Protein AF-A0A222F8J5-F1 (afdb_monomer)

Mean predicted aligned error: 14.03 Å

Secondary structure (DSSP, 8-state):
-PPPPP---------PPPPPSS-----PPPHHHHHHHHGGGGG-SEEEEE--SSHHHHHHHHHHHHHHHHTT--SEEEEEEEE--SSTTHHHHHHHHHHHHHHTT-EEEEEE--SPPPSSSHHHHHHHHHHHHHHHHHHHHT--EEEE-S-SSS----STTSS-TTS-S----------------

Nearest PDB structures (foldseek):
  2e89-assembly2_C  TM=7.885E-01  e=1.575E-06  Aquifex aeolicus
  6scy-assembly1_A  TM=8.113E-01  e=4.328E-06  Methanococcus maripaludis S2
  1ni5-assembly1_A-2  TM=7.277E-01  e=5.573E-06  Escherichia coli
  8ir3-assembly1_w  TM=3.935E-01  e=2.053E-02  Homo sapiens
  5ur2-assembly1_A  TM=3.900E-01  e=1.506E+00  Bdellovibrio bacteriovorus HD100

Solvent-accessible surface area (backbone atoms only — not comparable to full-atom values): 11991 Å² total; per-residue (Å²): 137,84,85,81,81,87,77,84,80,84,76,78,78,74,77,74,82,75,80,74,97,58,87,77,69,84,74,67,82,54,68,70,59,54,48,63,74,50,52,76,56,69,81,46,61,26,37,32,36,46,34,82,64,46,70,60,19,48,49,49,50,51,55,50,44,54,45,43,70,73,68,72,53,88,49,47,62,35,36,40,24,66,23,64,65,86,48,90,58,32,59,58,48,42,48,51,44,40,51,58,30,48,79,62,74,32,54,60,45,78,44,68,56,77,79,89,77,61,98,62,64,48,68,59,53,51,51,53,50,46,53,54,48,51,54,57,46,29,72,71,76,60,40,74,48,78,45,73,43,96,79,83,79,82,84,78,81,73,85,77,72,76,82,46,92,78,54,80,98,80,85,88,86,87,76,80,74,84,81,81,82,72,88,85,136

Radius of gyration: 23.25 Å; Cα contacts (8 Å, |Δi|>4): 176; chains: 1; bounding box: 58×78×46 Å

Structure (mmCIF, N/CA/C/O backbone):
data_AF-A0A222F8J5-F1
#
_entry.id   AF-A0A222F8J5-F1
#
loop_
_atom_site.group_PDB
_atom_site.id
_atom_site.type_symbol
_atom_site.label_atom_id
_atom_site.label_alt_id
_atom_site.label_comp_id
_atom_site.label_asym_id
_atom_site.label_entity_id
_atom_site.label_seq_id
_atom_site.pdbx_PDB_ins_code
_atom_site.Cartn_x
_atom_site.Cartn_y
_atom_site.Cartn_z
_atom_site.occupancy
_atom_site.B_iso_or_equiv
_atom_site.auth_seq_id
_atom_site.auth_comp_id
_atom_site.auth_asym_id
_atom_site.auth_atom_id
_atom_site.pdbx_PDB_model_num
ATOM 1 N N . MET A 1 1 ? -42.270 65.922 -16.941 1.00 42.66 1 MET A N 1
ATOM 2 C CA . MET A 1 1 ? -42.025 64.510 -16.574 1.00 42.66 1 MET A CA 1
ATOM 3 C C . MET A 1 1 ? -40.933 64.467 -15.509 1.00 42.66 1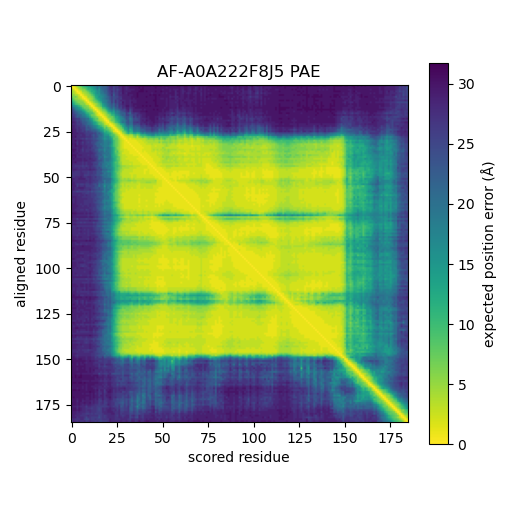 MET A C 1
ATOM 5 O O . MET A 1 1 ? -39.960 65.197 -15.669 1.00 42.66 1 MET A O 1
ATOM 9 N N . PRO A 1 2 ? -41.137 63.745 -14.395 1.00 43.59 2 PRO A N 1
ATOM 10 C CA . PRO A 1 2 ? -40.350 63.902 -13.172 1.00 43.59 2 PRO A CA 1
ATOM 11 C C . PRO A 1 2 ? -39.045 63.089 -13.185 1.00 43.59 2 PRO A C 1
ATOM 13 O O . PRO A 1 2 ? -39.000 61.973 -13.697 1.00 43.59 2 PRO A O 1
ATOM 16 N N . ARG A 1 3 ? -37.992 63.661 -12.584 1.00 42.88 3 ARG A N 1
ATOM 17 C CA . ARG A 1 3 ? -36.747 62.980 -12.192 1.00 42.88 3 ARG A CA 1
ATOM 18 C C . ARG A 1 3 ? -37.044 62.035 -11.021 1.00 42.88 3 ARG A C 1
ATOM 20 O O . ARG A 1 3 ? -37.570 62.485 -10.007 1.00 42.88 3 ARG A O 1
ATOM 27 N N . LEU A 1 4 ? -36.688 60.757 -11.154 1.00 45.12 4 LEU A N 1
ATOM 28 C CA . LEU A 1 4 ? -36.683 59.798 -10.045 1.00 45.12 4 LEU A CA 1
ATOM 29 C C . LEU A 1 4 ? -35.452 60.020 -9.141 1.00 45.12 4 LEU A C 1
ATOM 31 O O . LEU A 1 4 ? -34.401 60.428 -9.644 1.00 45.12 4 LEU A O 1
ATOM 35 N N . PRO A 1 5 ? -35.573 59.779 -7.822 1.00 46.28 5 PRO A N 1
ATOM 36 C CA . PRO A 1 5 ? -34.542 60.099 -6.846 1.00 46.28 5 PRO A CA 1
ATOM 37 C C . PRO A 1 5 ? -33.435 59.038 -6.783 1.00 46.28 5 PRO A C 1
ATOM 39 O O . PRO A 1 5 ? -33.654 57.840 -6.946 1.00 46.28 5 PRO A O 1
ATOM 42 N N . PHE A 1 6 ? -32.232 59.534 -6.510 1.00 46.12 6 PHE A N 1
ATOM 43 C CA . 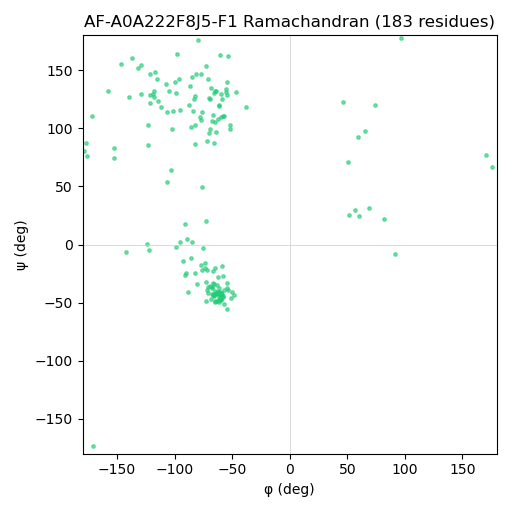PHE A 1 6 ? -30.999 58.800 -6.259 1.00 46.12 6 PHE A CA 1
ATOM 44 C C . PHE A 1 6 ? -31.162 57.904 -5.014 1.00 46.12 6 PHE A C 1
ATOM 46 O O . PHE A 1 6 ? -31.428 58.406 -3.924 1.00 46.12 6 PHE A O 1
ATOM 53 N N . CYS A 1 7 ? -31.013 56.587 -5.166 1.00 38.19 7 CYS A N 1
ATOM 54 C CA . CYS A 1 7 ? -30.960 55.635 -4.054 1.00 38.19 7 CYS A CA 1
ATOM 55 C C . CYS A 1 7 ? -29.482 55.364 -3.713 1.00 38.19 7 CYS A C 1
ATOM 57 O O . CYS A 1 7 ? -28.765 54.842 -4.571 1.00 38.19 7 CYS A O 1
ATOM 59 N N . PRO A 1 8 ? -28.981 55.717 -2.515 1.00 42.09 8 PRO A N 1
ATOM 60 C CA . PRO A 1 8 ? -27.621 55.371 -2.131 1.00 42.09 8 PRO A CA 1
ATOM 61 C C . PRO A 1 8 ? -27.571 53.884 -1.754 1.00 42.09 8 PRO A C 1
ATOM 63 O O . PRO A 1 8 ? -28.169 53.465 -0.764 1.00 42.09 8 PRO A O 1
ATOM 66 N N . ARG A 1 9 ? -26.845 53.071 -2.535 1.00 40.38 9 ARG A N 1
ATOM 67 C CA . ARG A 1 9 ? -26.486 51.708 -2.120 1.00 40.38 9 ARG A CA 1
ATOM 68 C C . ARG A 1 9 ? -25.517 51.805 -0.943 1.00 40.38 9 ARG A C 1
ATOM 70 O O . ARG A 1 9 ? -24.347 52.127 -1.124 1.00 40.38 9 ARG A O 1
ATOM 77 N N . GLN A 1 10 ? -26.007 51.507 0.255 1.00 45.81 10 GLN A N 1
ATOM 78 C CA . GLN A 1 10 ? -25.160 51.111 1.374 1.00 45.81 10 GLN A CA 1
ATOM 79 C C . GLN A 1 10 ? -24.589 49.727 1.049 1.00 45.81 10 GLN A C 1
ATOM 81 O O . GLN A 1 10 ? -25.278 48.719 1.162 1.00 45.81 10 GLN A O 1
ATOM 86 N N . GLY A 1 11 ? -23.347 49.689 0.572 1.00 40.09 11 GLY A N 1
ATOM 87 C CA . GLY A 1 11 ? -22.559 48.465 0.523 1.00 40.09 11 GLY A CA 1
ATOM 88 C C . GLY A 1 11 ? -21.871 48.286 1.867 1.00 40.09 11 GLY A C 1
ATOM 89 O O . GLY A 1 11 ? -20.874 48.948 2.143 1.00 40.09 11 GLY A O 1
ATOM 90 N N . THR A 1 12 ? -22.412 47.423 2.720 1.00 42.16 12 THR A N 1
ATOM 91 C CA . THR A 1 12 ? -21.669 46.880 3.855 1.00 42.16 12 THR A CA 1
ATOM 92 C C . THR A 1 12 ? -20.533 46.037 3.284 1.00 42.16 12 THR A C 1
ATOM 94 O O . THR A 1 12 ? -20.777 44.952 2.760 1.00 42.16 12 THR A O 1
ATOM 97 N N . ASN A 1 13 ? -19.302 46.545 3.337 1.00 40.19 13 ASN A N 1
ATOM 98 C CA . ASN A 1 13 ? -18.118 45.720 3.129 1.00 40.19 13 ASN A CA 1
ATOM 99 C C . ASN A 1 13 ? -18.094 44.702 4.277 1.00 40.19 13 ASN A C 1
ATOM 101 O O . ASN A 1 13 ? -17.687 45.030 5.391 1.00 40.19 13 ASN A O 1
ATOM 105 N N . ALA A 1 14 ? -18.596 43.492 4.030 1.00 44.56 14 ALA A N 1
ATOM 106 C CA . ALA A 1 14 ? -18.264 42.353 4.866 1.00 44.56 14 ALA A CA 1
ATOM 107 C C . ALA A 1 14 ? -16.751 42.179 4.724 1.00 44.56 14 ALA A C 1
ATOM 109 O O . ALA A 1 14 ? -16.258 41.868 3.640 1.00 44.56 14 ALA A O 1
ATOM 110 N N . ALA A 1 15 ? -16.015 42.514 5.782 1.00 41.59 15 ALA A N 1
ATOM 111 C CA . ALA A 1 15 ? -14.576 42.354 5.816 1.00 41.59 15 ALA A CA 1
ATOM 112 C C . ALA A 1 15 ? -14.263 40.879 5.548 1.00 41.59 15 ALA A C 1
ATOM 114 O O . ALA A 1 15 ? -14.583 40.016 6.363 1.00 41.59 15 ALA A O 1
ATOM 115 N N . VAL A 1 16 ? -13.676 40.597 4.386 1.00 44.19 16 VAL A N 1
ATOM 116 C CA . VAL A 1 16 ? -13.007 39.323 4.144 1.00 44.19 16 VAL A CA 1
ATOM 117 C C . VAL A 1 16 ? -11.879 39.266 5.176 1.00 44.19 16 VAL A C 1
ATOM 119 O O . VAL A 1 16 ? -11.061 40.191 5.189 1.00 44.19 16 VAL A O 1
ATOM 122 N N . PRO A 1 17 ? -11.847 38.286 6.095 1.00 44.78 17 PRO A N 1
ATOM 123 C CA . PRO A 1 17 ? -10.747 38.190 7.040 1.00 44.78 17 PRO A CA 1
ATOM 124 C C . PRO A 1 17 ? -9.443 38.034 6.252 1.00 44.78 17 PRO A C 1
ATOM 126 O O . PRO A 1 17 ? -9.327 37.180 5.373 1.00 44.78 17 PRO A O 1
ATOM 129 N N . SER A 1 18 ? -8.494 38.927 6.524 1.00 47.81 18 SER A N 1
ATOM 130 C CA . SER A 1 18 ? -7.164 38.929 5.924 1.00 47.81 18 SER A CA 1
ATOM 131 C C . SER A 1 18 ? -6.444 37.623 6.250 1.00 47.81 18 SER A C 1
ATOM 133 O O . SER A 1 18 ? -6.373 37.242 7.419 1.00 47.81 18 SER A O 1
ATOM 135 N N . VAL A 1 19 ? -5.895 36.970 5.224 1.00 46.59 19 VAL A N 1
ATOM 136 C CA . VAL A 1 19 ? -4.962 35.845 5.376 1.00 46.59 19 VAL A CA 1
ATOM 137 C C . VAL A 1 19 ? -3.805 36.306 6.276 1.00 46.59 19 VAL A C 1
ATOM 139 O O . VAL A 1 19 ? -3.269 37.387 6.029 1.00 46.59 19 VAL A O 1
ATOM 142 N N . PRO A 1 20 ? -3.447 35.572 7.344 1.00 52.78 20 PRO A N 1
ATOM 143 C CA . PRO A 1 20 ? -2.386 35.999 8.251 1.00 52.78 20 PRO A CA 1
ATOM 144 C C . PRO A 1 20 ? -1.020 36.056 7.544 1.00 52.78 20 PRO A C 1
ATOM 146 O O . PRO A 1 20 ? -0.617 35.102 6.885 1.00 52.78 20 PRO A O 1
ATOM 149 N N . ASP A 1 21 ? -0.294 37.165 7.732 1.00 53.41 21 ASP A N 1
ATOM 150 C CA . ASP A 1 21 ? 1.069 37.427 7.226 1.00 53.41 21 ASP A CA 1
ATOM 151 C C . ASP A 1 21 ? 2.155 36.681 8.038 1.00 53.41 21 ASP A C 1
ATOM 153 O O . ASP A 1 21 ? 3.136 37.267 8.504 1.00 53.41 21 ASP A O 1
ATOM 157 N N . GLY A 1 22 ? 1.981 35.378 8.256 1.00 50.12 22 GLY A N 1
ATOM 158 C CA . GLY A 1 22 ? 2.942 34.540 8.977 1.00 50.12 22 GLY A CA 1
ATOM 159 C C . GLY A 1 22 ? 3.156 33.193 8.291 1.00 50.12 22 GLY A C 1
ATOM 160 O O . GLY A 1 22 ? 2.307 32.778 7.501 1.00 50.12 22 GLY A O 1
ATOM 161 N N . PRO A 1 23 ? 4.268 32.485 8.573 1.00 41.53 23 PRO A N 1
ATOM 162 C CA . PRO A 1 23 ? 4.396 31.090 8.181 1.00 41.53 23 PRO A CA 1
ATOM 163 C C . PRO A 1 23 ? 3.231 30.335 8.818 1.00 41.53 23 PRO A C 1
ATOM 165 O O . PRO A 1 23 ? 3.152 30.220 10.040 1.00 41.53 23 PRO A O 1
ATOM 168 N N . VAL A 1 24 ? 2.291 29.878 7.995 1.00 47.91 24 VAL A N 1
ATOM 169 C CA . VAL A 1 24 ? 1.341 28.858 8.418 1.00 47.91 24 VAL A CA 1
ATOM 170 C C . VAL A 1 24 ? 2.188 27.600 8.534 1.00 47.91 24 VAL A C 1
ATOM 172 O O . VAL A 1 24 ? 2.516 26.976 7.524 1.00 47.91 24 VAL A O 1
ATOM 175 N N . GLU A 1 25 ? 2.645 27.296 9.751 1.00 47.44 25 GLU A N 1
ATOM 176 C CA . GLU A 1 25 ? 3.107 25.947 10.078 1.00 47.44 25 GLU A CA 1
ATOM 177 C C . GLU A 1 25 ? 2.029 24.998 9.544 1.00 47.44 25 GLU A C 1
ATOM 179 O O . GLU A 1 25 ? 0.848 25.290 9.755 1.00 47.44 25 GLU A O 1
ATOM 184 N N . PRO A 1 26 ? 2.369 23.941 8.790 1.00 48.84 26 PRO A N 1
ATOM 185 C CA . PRO A 1 26 ? 1.362 23.019 8.297 1.00 48.84 26 PRO A CA 1
ATOM 186 C C . PRO A 1 26 ? 0.755 22.312 9.510 1.00 48.84 26 PRO A C 1
ATOM 188 O O . PRO A 1 26 ? 1.233 21.265 9.940 1.00 48.84 26 PRO A O 1
ATOM 191 N N . GLU A 1 27 ? -0.273 22.915 10.104 1.00 58.91 27 GLU A N 1
ATOM 192 C CA . GLU A 1 27 ? -1.135 22.256 11.064 1.00 58.91 27 GLU A CA 1
ATOM 193 C C . GLU A 1 27 ? -1.730 21.077 10.302 1.00 58.91 27 GLU A C 1
ATOM 195 O O . GLU A 1 27 ? -2.478 21.240 9.334 1.00 58.91 27 GLU A O 1
ATOM 200 N N . GLY A 1 28 ? -1.288 19.873 10.676 1.00 63.12 28 GLY A N 1
ATOM 201 C CA . GLY A 1 28 ? -1.873 18.639 10.180 1.00 63.12 28 GLY A CA 1
ATOM 202 C C . GLY A 1 28 ? -3.383 18.647 10.410 1.00 63.12 28 GLY A C 1
ATOM 203 O O . GLY A 1 28 ? -3.911 19.433 11.200 1.00 63.12 28 GLY A O 1
ATOM 204 N N . LEU A 1 29 ? -4.101 17.772 9.706 1.00 69.44 29 LEU A N 1
ATOM 205 C CA . LEU A 1 29 ? -5.541 17.657 9.917 1.00 69.44 29 LEU A CA 1
ATOM 206 C C . LEU A 1 29 ? -5.823 17.367 11.401 1.00 69.44 29 LEU A C 1
ATOM 208 O O . LEU A 1 29 ? -5.195 16.463 11.954 1.00 69.44 29 LEU A O 1
ATOM 212 N N . PRO A 1 30 ? -6.757 18.095 12.043 1.00 80.88 30 PRO A N 1
ATOM 213 C CA . PRO A 1 30 ? -7.132 17.818 13.419 1.00 80.88 30 PRO A CA 1
ATOM 214 C C . PRO A 1 30 ? -7.553 16.358 13.597 1.00 80.88 30 PRO A C 1
ATOM 216 O O . PRO A 1 30 ? -8.255 15.786 12.759 1.00 80.88 30 PRO A O 1
ATOM 219 N N . ASP A 1 31 ? -7.139 15.766 14.712 1.00 83.50 31 ASP A N 1
ATOM 220 C CA . ASP A 1 31 ? -7.383 14.363 15.045 1.00 83.50 31 ASP A CA 1
ATOM 221 C C . ASP A 1 31 ? -8.857 13.943 14.907 1.00 83.50 31 ASP A C 1
ATOM 223 O O . ASP A 1 31 ? -9.161 12.860 14.408 1.00 83.50 31 ASP A O 1
ATOM 227 N N . ASP A 1 32 ? -9.784 14.800 15.337 1.00 79.62 32 ASP A N 1
ATOM 228 C CA . ASP A 1 32 ? -11.225 14.554 15.281 1.00 79.62 32 ASP A CA 1
ATOM 229 C C . ASP A 1 32 ? -11.754 14.507 13.842 1.00 79.62 32 ASP A C 1
ATOM 231 O O . ASP A 1 32 ? -12.649 13.714 13.533 1.00 79.62 32 ASP A O 1
ATOM 235 N N . VAL A 1 33 ? -11.159 15.297 12.944 1.00 79.19 33 VAL A N 1
ATOM 236 C CA . VAL A 1 33 ? -11.471 15.279 11.511 1.00 79.19 33 VAL A CA 1
ATOM 237 C C . VAL A 1 33 ? -10.993 13.968 10.894 1.00 79.19 33 VAL A C 1
ATOM 239 O O . VAL A 1 33 ? -11.758 13.313 10.186 1.00 79.19 33 VAL A O 1
ATOM 242 N N . VAL A 1 34 ? -9.764 13.543 11.195 1.00 78.25 34 VAL A N 1
ATOM 243 C CA . VAL A 1 34 ? -9.208 12.266 10.713 1.00 78.25 34 VAL A CA 1
ATOM 244 C C . VAL A 1 34 ? -10.036 11.083 11.223 1.00 78.25 34 VAL A C 1
ATOM 246 O O . VAL A 1 34 ? -10.417 10.198 10.449 1.00 78.25 34 VAL A O 1
ATOM 249 N N . ASP A 1 35 ? -10.389 11.094 12.509 1.00 80.81 35 ASP A N 1
ATOM 250 C CA . ASP A 1 35 ? -11.224 10.066 13.124 1.00 80.81 35 ASP A CA 1
ATOM 251 C C . ASP A 1 35 ? -12.609 9.994 12.467 1.00 80.81 35 ASP A C 1
ATOM 253 O O . ASP A 1 35 ? -13.090 8.892 12.184 1.00 80.81 35 ASP A O 1
ATOM 257 N N . ALA A 1 36 ? -13.234 11.137 12.166 1.00 75.19 36 ALA A N 1
ATOM 258 C CA . ALA A 1 36 ? -14.517 11.194 11.467 1.00 75.19 36 ALA A CA 1
ATOM 259 C C . ALA A 1 36 ? -14.422 10.685 10.018 1.00 75.19 36 ALA A C 1
ATOM 261 O O . ALA A 1 36 ? -15.280 9.909 9.583 1.00 75.19 36 ALA A O 1
ATOM 262 N N . LEU A 1 37 ? -13.367 11.066 9.289 1.00 80.88 37 LEU A N 1
ATOM 263 C CA . LEU A 1 37 ? -13.122 10.630 7.909 1.00 80.88 37 LEU A CA 1
ATOM 264 C C . LEU A 1 37 ? -12.977 9.106 7.815 1.00 80.88 37 LEU A C 1
ATOM 266 O O . LEU A 1 37 ? -13.554 8.472 6.927 1.00 80.88 37 LEU A O 1
ATOM 270 N N . PHE A 1 38 ? -12.249 8.503 8.754 1.00 85.12 38 PHE A N 1
ATOM 271 C CA . PHE A 1 38 ? -11.924 7.077 8.725 1.00 85.12 38 PHE A CA 1
ATOM 272 C C . PHE A 1 38 ? -12.821 6.206 9.604 1.00 85.12 38 PHE A C 1
ATOM 274 O O . PHE A 1 38 ? -12.720 4.980 9.553 1.00 85.12 38 PHE A O 1
ATOM 281 N N . PHE A 1 39 ? -13.767 6.782 10.350 1.00 81.94 39 PHE A N 1
ATOM 282 C CA . PHE A 1 39 ? -14.685 6.043 11.224 1.00 81.94 39 PHE A CA 1
ATOM 283 C C . PHE A 1 39 ? -15.347 4.845 10.524 1.00 81.94 39 PHE A C 1
ATOM 285 O O . PHE A 1 39 ? -15.405 3.737 11.060 1.00 81.94 39 PHE A O 1
ATOM 292 N N . ASN A 1 40 ? -15.793 5.051 9.283 1.00 81.75 40 ASN A N 1
ATOM 293 C CA . ASN A 1 40 ? -16.456 4.028 8.479 1.00 81.75 40 ASN A CA 1
ATOM 294 C C . ASN A 1 40 ? -15.559 2.840 8.112 1.00 81.75 40 ASN A C 1
ATOM 296 O O . ASN A 1 40 ? -16.091 1.775 7.797 1.00 81.75 40 ASN A O 1
ATOM 300 N N . LEU A 1 41 ? -14.236 3.000 8.163 1.00 85.62 41 LEU A N 1
ATOM 301 C CA . LEU A 1 41 ? -13.272 1.952 7.845 1.00 85.62 41 LEU A CA 1
ATOM 302 C C . LEU A 1 41 ? -13.191 0.880 8.936 1.00 85.62 41 LEU A C 1
ATOM 304 O O . LEU A 1 41 ? -12.824 -0.252 8.633 1.00 85.62 41 LEU A O 1
ATOM 308 N N . LYS A 1 42 ? -13.628 1.179 10.173 1.00 86.62 42 LYS A N 1
ATOM 309 C CA . LYS A 1 42 ? -13.650 0.204 11.281 1.00 86.62 42 LYS A CA 1
ATOM 310 C C . LYS A 1 42 ? -14.493 -1.041 10.990 1.00 86.62 42 LYS A C 1
ATOM 312 O O . LYS A 1 42 ? -14.332 -2.048 11.672 1.00 86.62 42 LYS A O 1
ATOM 317 N N . ARG A 1 43 ? -15.392 -0.976 9.998 1.00 85.62 43 ARG A N 1
ATOM 318 C CA . ARG A 1 43 ? -16.209 -2.116 9.550 1.00 85.62 43 ARG A CA 1
ATOM 319 C C . ARG A 1 43 ? -15.381 -3.228 8.894 1.00 85.62 43 ARG A C 1
ATOM 321 O O . ARG A 1 43 ? -15.858 -4.353 8.822 1.00 85.62 43 ARG A O 1
ATOM 328 N N . PHE A 1 44 ? -14.193 -2.899 8.390 1.00 87.50 44 PHE A N 1
ATOM 329 C CA . PHE A 1 44 ? -13.300 -3.835 7.719 1.00 87.50 44 PHE A CA 1
ATOM 330 C C . PHE A 1 44 ? -12.266 -4.371 8.709 1.00 87.50 44 PHE A C 1
ATOM 332 O O . PHE A 1 44 ? -11.775 -3.644 9.576 1.00 87.50 44 PHE A O 1
ATOM 339 N N . SER A 1 45 ? -11.922 -5.646 8.573 1.00 91.00 45 SER A N 1
ATOM 340 C CA . SER A 1 45 ? -10.880 -6.303 9.366 1.00 91.00 45 SER A CA 1
ATOM 341 C C . SER A 1 45 ? -9.502 -6.209 8.710 1.00 91.00 45 SER A C 1
ATOM 343 O O . SER A 1 45 ? -8.489 -6.238 9.411 1.00 91.00 45 SER A O 1
ATOM 345 N N . ARG A 1 46 ? -9.449 -6.048 7.381 1.00 92.25 46 ARG A N 1
ATOM 346 C CA . ARG A 1 46 ? -8.208 -5.837 6.628 1.00 92.25 46 ARG A CA 1
ATOM 347 C C . ARG A 1 46 ? -8.382 -4.788 5.531 1.00 92.25 46 ARG A C 1
ATOM 349 O O . ARG A 1 46 ? -9.251 -4.913 4.670 1.00 92.25 46 ARG A O 1
ATOM 356 N N . LEU A 1 47 ? -7.510 -3.787 5.540 1.00 91.38 47 LEU A N 1
ATOM 357 C CA . LEU A 1 47 ? -7.467 -2.677 4.593 1.00 91.38 47 LEU A CA 1
ATOM 358 C C . LEU A 1 47 ? -6.119 -2.638 3.881 1.00 91.38 47 LEU A C 1
ATOM 360 O O . LEU A 1 47 ? -5.086 -2.930 4.482 1.00 91.38 47 LEU A O 1
ATOM 364 N N . ALA A 1 48 ? -6.141 -2.214 2.624 1.00 93.38 48 ALA A N 1
ATOM 365 C CA . ALA A 1 48 ? -4.950 -1.895 1.854 1.00 93.38 48 ALA A CA 1
ATOM 366 C C . ALA A 1 48 ? -4.938 -0.402 1.502 1.00 93.38 48 ALA A C 1
ATOM 368 O O . ALA A 1 48 ? -5.981 0.162 1.170 1.00 93.38 48 ALA A O 1
ATOM 369 N N . VAL A 1 49 ? -3.771 0.236 1.510 1.00 93.81 49 VAL A N 1
ATOM 370 C CA . VAL A 1 49 ? -3.571 1.590 0.969 1.00 93.81 49 VAL A CA 1
ATOM 371 C C . VAL A 1 49 ? -2.557 1.547 -0.166 1.00 93.81 49 VAL A C 1
ATOM 373 O O . VAL A 1 49 ? -1.482 0.970 -0.038 1.00 93.81 49 VAL A O 1
ATOM 376 N N . ALA A 1 50 ? -2.900 2.138 -1.303 1.00 93.25 50 ALA A N 1
ATOM 377 C CA . ALA A 1 50 ? -2.017 2.236 -2.454 1.00 93.25 50 ALA A CA 1
ATOM 378 C C . ALA A 1 50 ? -1.129 3.483 -2.353 1.00 93.25 50 ALA A C 1
ATOM 380 O O . ALA A 1 50 ? -1.632 4.610 -2.349 1.00 93.25 50 ALA A O 1
ATOM 381 N N . VAL A 1 51 ? 0.190 3.277 -2.330 1.00 93.06 51 VAL A N 1
ATOM 382 C CA . VAL A 1 51 ? 1.182 4.344 -2.152 1.00 93.06 51 VAL A CA 1
ATOM 383 C C . VAL A 1 51 ? 2.134 4.393 -3.342 1.00 93.06 51 VAL A C 1
ATOM 385 O O . VAL A 1 51 ? 2.793 3.413 -3.685 1.00 93.06 51 VAL A O 1
ATOM 388 N N . SER A 1 52 ? 2.184 5.556 -3.992 1.00 88.00 52 SER A N 1
ATOM 389 C CA . SER A 1 52 ? 3.001 5.790 -5.192 1.00 88.00 52 SER A CA 1
ATOM 390 C C . SER A 1 52 ? 4.389 6.356 -4.885 1.00 88.00 52 SER A C 1
ATOM 392 O O . SER A 1 52 ? 5.239 6.377 -5.767 1.00 88.00 52 SER A O 1
ATOM 394 N N . GLY A 1 53 ? 4.599 6.847 -3.659 1.00 85.62 53 GLY A N 1
ATOM 395 C CA . GLY A 1 53 ? 5.765 7.648 -3.272 1.00 85.62 53 GLY A CA 1
ATOM 396 C C . GLY A 1 53 ? 5.558 9.157 -3.433 1.00 85.62 53 GLY A C 1
ATOM 397 O O . GLY A 1 53 ? 6.382 9.937 -2.968 1.00 85.62 53 GLY A O 1
ATOM 398 N N . GLY A 1 54 ? 4.446 9.590 -4.039 1.00 84.81 54 GLY A N 1
ATOM 399 C CA . GLY A 1 54 ? 4.037 10.995 -4.049 1.00 84.81 54 GLY A CA 1
ATOM 400 C C . GLY A 1 54 ? 3.523 11.467 -2.686 1.00 84.81 54 GLY A C 1
ATOM 401 O O . GLY A 1 54 ? 2.983 10.666 -1.913 1.00 84.81 54 GLY A O 1
ATOM 402 N N . ALA A 1 55 ? 3.647 12.775 -2.434 1.00 84.12 55 ALA A N 1
ATOM 403 C CA . ALA A 1 55 ? 3.308 13.426 -1.166 1.00 84.12 55 ALA A CA 1
ATOM 404 C C . ALA A 1 55 ? 1.896 13.080 -0.667 1.00 84.12 55 ALA A C 1
ATOM 406 O O . ALA A 1 55 ? 1.750 12.678 0.481 1.00 84.12 55 ALA A O 1
ATOM 407 N N . ASP A 1 56 ? 0.883 13.126 -1.535 1.00 81.06 56 ASP A N 1
ATOM 408 C CA . ASP A 1 56 ? -0.508 12.853 -1.145 1.00 81.06 56 ASP A CA 1
ATOM 409 C C . ASP A 1 56 ? -0.706 11.409 -0.675 1.00 81.06 56 ASP A C 1
ATOM 411 O O . ASP A 1 56 ? -1.373 11.140 0.321 1.00 81.06 56 ASP A O 1
ATOM 415 N N . SER A 1 57 ? -0.091 10.454 -1.377 1.00 85.62 57 SER A N 1
ATOM 416 C CA . SER A 1 57 ? -0.207 9.037 -1.027 1.00 85.62 57 SER A CA 1
ATOM 417 C C . SER A 1 57 ? 0.583 8.670 0.233 1.00 85.62 57 SER A C 1
ATOM 419 O O . SER A 1 57 ? 0.143 7.813 0.996 1.00 85.62 57 SER A O 1
ATOM 421 N N . LEU A 1 58 ? 1.710 9.347 0.480 1.00 89.50 58 LEU A N 1
ATOM 422 C CA . LEU A 1 58 ? 2.464 9.225 1.729 1.00 89.50 58 LEU A CA 1
ATOM 423 C C . LEU A 1 58 ? 1.712 9.876 2.893 1.00 89.50 58 LEU A C 1
ATOM 425 O O . LEU A 1 58 ? 1.623 9.282 3.958 1.00 89.50 58 LEU A O 1
ATOM 429 N N . CYS A 1 59 ? 1.110 11.047 2.677 1.00 88.38 59 CYS A N 1
ATOM 430 C CA . CYS A 1 59 ? 0.271 11.717 3.667 1.00 88.38 59 CYS A CA 1
ATOM 431 C C . CYS A 1 59 ? -0.924 10.839 4.062 1.00 88.38 59 CYS A C 1
ATOM 433 O O . CYS A 1 59 ? -1.152 10.620 5.248 1.00 88.38 59 CYS A O 1
ATOM 435 N N . LEU A 1 60 ? -1.628 10.251 3.087 1.00 87.75 60 LEU A N 1
ATOM 436 C CA . LEU A 1 60 ? -2.721 9.315 3.360 1.00 87.75 60 LEU A CA 1
ATOM 437 C C . LEU A 1 60 ? -2.256 8.107 4.188 1.00 87.75 60 LEU A C 1
ATOM 439 O O . LEU A 1 60 ? -2.954 7.700 5.114 1.00 87.75 60 LEU A O 1
ATOM 443 N N . MET A 1 61 ? -1.091 7.537 3.867 1.00 93.69 61 MET A N 1
ATOM 444 C CA . MET A 1 61 ? -0.499 6.442 4.641 1.00 93.69 61 MET A CA 1
ATOM 445 C C . MET A 1 61 ? -0.241 6.863 6.094 1.00 93.69 61 MET A C 1
ATOM 447 O O . MET A 1 61 ? -0.689 6.161 7.000 1.00 93.69 61 MET A O 1
ATOM 451 N N . THR A 1 62 ? 0.377 8.031 6.302 1.00 93.44 62 THR A N 1
ATOM 452 C CA . THR A 1 62 ? 0.637 8.606 7.632 1.00 93.44 62 THR A CA 1
ATOM 453 C C . THR A 1 62 ? -0.642 8.789 8.437 1.00 93.44 62 THR A C 1
ATOM 455 O O . THR A 1 62 ? -0.747 8.268 9.547 1.00 93.44 62 THR A O 1
ATOM 458 N N . LEU A 1 63 ? -1.657 9.430 7.856 1.00 90.75 63 LEU A N 1
ATOM 459 C CA . LEU A 1 63 ? -2.933 9.664 8.533 1.00 90.75 63 LEU A CA 1
ATOM 460 C C . LEU A 1 63 ? -3.635 8.350 8.909 1.00 90.75 63 LEU A C 1
ATOM 462 O O . LEU A 1 63 ? -4.240 8.249 9.975 1.00 90.75 63 LEU A O 1
ATOM 466 N N . LEU A 1 64 ? -3.551 7.319 8.061 1.00 91.38 64 LEU A N 1
ATOM 467 C CA . LEU A 1 64 ? -4.124 6.003 8.359 1.00 91.38 64 LEU A CA 1
ATOM 468 C C . LEU A 1 64 ? -3.347 5.254 9.449 1.00 91.38 64 LEU A C 1
ATOM 470 O O . LEU A 1 64 ? -3.966 4.555 10.258 1.00 91.38 64 LEU A O 1
ATOM 474 N N . ALA A 1 65 ? -2.019 5.384 9.487 1.00 93.69 65 ALA A N 1
ATOM 475 C CA . ALA A 1 65 ? -1.191 4.800 10.539 1.00 93.69 65 ALA A CA 1
ATOM 476 C C . ALA A 1 65 ? -1.507 5.428 11.902 1.00 93.69 65 ALA A C 1
ATOM 478 O O . ALA A 1 65 ? -1.776 4.708 12.868 1.00 93.69 65 ALA A O 1
ATOM 479 N N . GLU A 1 66 ? -1.554 6.759 11.961 1.00 92.25 66 GLU A N 1
ATOM 480 C CA . GLU A 1 66 ? -1.919 7.521 13.159 1.00 92.25 66 GLU A CA 1
ATOM 481 C C . GLU A 1 66 ? -3.338 7.173 13.618 1.00 92.25 66 GLU A C 1
ATOM 483 O O . GLU A 1 66 ? -3.557 6.830 14.785 1.00 92.25 66 GLU A O 1
ATOM 488 N N . TRP A 1 67 ? -4.293 7.151 12.683 1.00 92.00 67 TRP A N 1
ATOM 489 C CA . TRP A 1 67 ? -5.671 6.744 12.944 1.00 92.00 67 TRP A CA 1
ATOM 490 C C . TRP A 1 67 ? -5.777 5.322 13.509 1.00 92.00 67 TRP A C 1
ATOM 492 O O . TRP A 1 67 ? -6.511 5.079 14.473 1.00 92.00 67 TRP A O 1
ATOM 502 N N . LYS A 1 68 ? -5.038 4.357 12.950 1.00 92.31 68 LYS A N 1
ATOM 503 C CA . LYS A 1 68 ? -5.018 2.973 13.450 1.00 92.31 68 LYS A CA 1
ATOM 504 C C . LYS A 1 68 ? -4.539 2.919 14.902 1.00 92.31 68 LYS A C 1
ATOM 506 O O . LYS A 1 68 ? -5.152 2.221 15.709 1.00 92.31 68 LYS A O 1
ATOM 511 N N . GLN A 1 69 ? -3.485 3.663 15.240 1.00 90.44 69 GLN A N 1
ATOM 512 C CA . GLN A 1 69 ? -2.918 3.683 16.593 1.00 90.44 6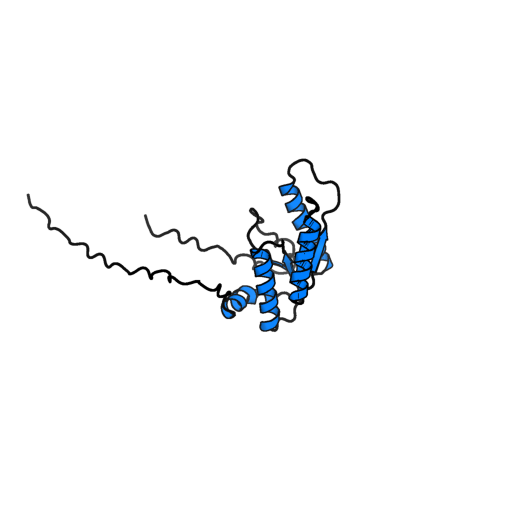9 GLN A CA 1
ATOM 513 C C . GLN A 1 69 ? -3.879 4.305 17.616 1.00 90.44 69 GLN A C 1
ATOM 515 O O . GLN A 1 69 ? -4.064 3.754 18.702 1.00 90.44 69 GLN A O 1
ATOM 520 N N . ARG A 1 70 ? -4.530 5.421 17.269 1.00 90.38 70 ARG A N 1
ATOM 521 C CA . ARG A 1 70 ? -5.413 6.159 18.190 1.00 90.38 70 ARG A CA 1
ATOM 522 C C . ARG A 1 70 ? -6.816 5.566 18.332 1.00 90.38 70 ARG A C 1
ATOM 524 O O . ARG A 1 70 ? -7.411 5.625 19.404 1.00 90.38 70 ARG A O 1
ATOM 531 N N . SER A 1 71 ? -7.369 4.994 17.260 1.00 86.06 71 SER A N 1
ATOM 532 C CA . SER A 1 71 ? -8.798 4.656 17.185 1.00 86.06 71 SER A CA 1
ATOM 533 C C . SER A 1 71 ? -9.155 3.296 17.804 1.00 86.06 71 SER A C 1
ATOM 535 O O . SER A 1 71 ? -10.325 2.888 17.749 1.00 86.06 71 SER A O 1
ATOM 537 N N . ALA A 1 72 ? -8.159 2.604 18.378 1.00 81.44 72 ALA A N 1
ATOM 538 C CA . ALA A 1 72 ? -8.232 1.239 18.906 1.00 81.44 72 ALA A CA 1
ATOM 539 C C . ALA A 1 72 ? -8.811 0.218 17.904 1.00 81.44 72 ALA A C 1
ATOM 541 O O . ALA A 1 72 ? -9.390 -0.798 18.296 1.00 81.44 72 ALA A O 1
ATOM 542 N N . TRP A 1 73 ? -8.691 0.489 16.600 1.00 91.44 73 TRP A N 1
ATOM 543 C CA . TRP A 1 73 ? -9.108 -0.444 15.561 1.00 91.44 73 TRP A CA 1
ATOM 544 C C . TRP A 1 73 ? -8.168 -1.656 15.549 1.00 91.44 73 TRP A C 1
ATOM 546 O O . TRP A 1 73 ? -6.953 -1.521 15.440 1.00 91.44 73 TRP A O 1
ATOM 556 N N . SER A 1 74 ? -8.740 -2.854 15.674 1.00 89.50 74 SER A N 1
ATOM 557 C CA . SER A 1 74 ? -8.000 -4.119 15.770 1.00 89.50 74 SER A CA 1
ATOM 558 C C . SER A 1 74 ? -7.701 -4.772 14.417 1.00 89.50 74 SER A C 1
ATOM 560 O O . SER A 1 74 ? -7.194 -5.895 14.375 1.00 89.50 74 SER A O 1
ATOM 562 N N . GLY A 1 75 ? -8.043 -4.106 13.313 1.00 92.38 75 GLY A N 1
ATOM 563 C CA . GLY A 1 75 ? -7.801 -4.623 11.975 1.00 92.38 75 GLY A CA 1
ATOM 564 C C . GLY A 1 75 ? -6.364 -4.432 11.490 1.00 92.38 75 GLY A C 1
ATOM 565 O O . GLY A 1 75 ? -5.500 -3.851 12.153 1.00 92.38 75 GLY A O 1
ATOM 566 N N . GLN A 1 76 ? -6.103 -4.966 10.301 1.00 94.81 76 GLN A N 1
ATOM 567 C CA . GLN A 1 76 ? -4.796 -4.926 9.655 1.00 94.81 76 GLN A CA 1
ATOM 568 C C . GLN A 1 76 ? -4.798 -3.911 8.517 1.00 94.81 76 GLN A C 1
ATOM 570 O O . GLN A 1 76 ? -5.695 -3.920 7.679 1.00 94.81 76 GLN A O 1
ATOM 575 N N . LEU A 1 77 ? -3.778 -3.060 8.484 1.00 95.56 77 LEU A N 1
ATOM 576 C CA . LEU A 1 77 ? -3.531 -2.111 7.405 1.00 95.56 77 LEU A CA 1
ATOM 577 C C . LEU A 1 77 ? -2.227 -2.506 6.722 1.00 95.56 77 LEU A C 1
ATOM 579 O O . LEU A 1 77 ? -1.204 -2.591 7.401 1.00 95.56 77 LEU A O 1
ATOM 583 N N . GLU A 1 78 ? -2.285 -2.740 5.416 1.0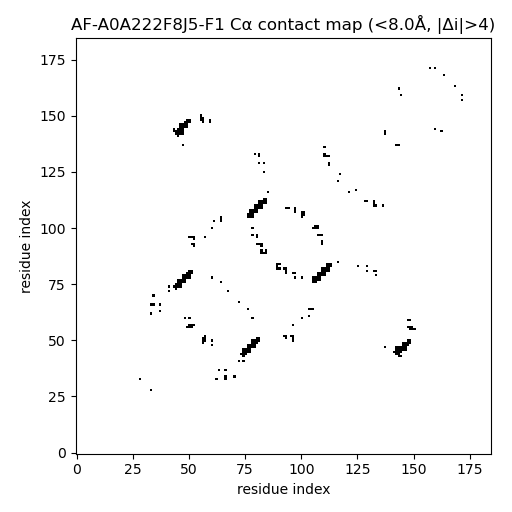0 96.81 78 GLU A N 1
ATOM 584 C CA . GLU A 1 78 ? -1.117 -3.005 4.574 1.00 96.81 78 GLU A CA 1
ATOM 585 C C . GLU A 1 78 ? -0.942 -1.917 3.508 1.00 96.81 78 GLU A C 1
ATOM 587 O O . GLU A 1 78 ? -1.911 -1.343 3.005 1.00 96.81 78 GLU A O 1
ATOM 592 N N . VAL A 1 79 ? 0.305 -1.647 3.143 1.00 97.75 79 VAL A N 1
ATOM 593 C CA . VAL A 1 79 ? 0.693 -0.707 2.093 1.00 97.75 79 VAL A CA 1
ATOM 594 C C . VAL A 1 79 ? 0.988 -1.485 0.817 1.00 97.75 79 VAL A C 1
ATOM 596 O O . VAL A 1 79 ? 1.749 -2.448 0.828 1.00 97.75 79 VAL A O 1
ATOM 599 N N . LEU A 1 80 ? 0.408 -1.062 -0.304 1.00 96.94 80 LEU A N 1
ATOM 600 C CA . LEU A 1 80 ? 0.678 -1.617 -1.627 1.00 96.94 80 LEU A CA 1
ATOM 601 C C . LEU A 1 80 ? 1.403 -0.574 -2.475 1.00 96.94 80 LEU A C 1
ATOM 603 O O . LEU A 1 80 ? 0.843 0.478 -2.791 1.00 96.94 80 LEU A O 1
ATOM 607 N N . CYS A 1 81 ? 2.620 -0.890 -2.905 1.00 96.31 81 CYS A N 1
ATOM 608 C CA . CYS A 1 81 ? 3.390 -0.057 -3.825 1.00 96.31 81 CYS A CA 1
ATOM 609 C C . CYS A 1 81 ? 3.656 -0.830 -5.118 1.00 96.31 81 CYS A C 1
ATOM 611 O O . CYS A 1 81 ? 4.054 -1.991 -5.072 1.00 96.31 81 CYS A O 1
ATOM 613 N N . VAL A 1 82 ? 3.427 -0.221 -6.283 1.00 94.75 82 VAL A N 1
ATOM 614 C CA . VAL A 1 82 ? 3.669 -0.884 -7.574 1.00 94.75 82 VAL A CA 1
ATOM 615 C C . VAL A 1 82 ? 4.987 -0.406 -8.165 1.00 94.75 82 VAL A C 1
ATOM 617 O O . VAL A 1 82 ? 5.105 0.743 -8.580 1.00 94.75 82 VAL A O 1
ATOM 620 N N . ASP A 1 83 ? 5.949 -1.320 -8.282 1.00 95.44 83 ASP A N 1
ATOM 621 C CA . ASP A 1 83 ? 7.155 -1.103 -9.079 1.00 95.44 83 ASP A CA 1
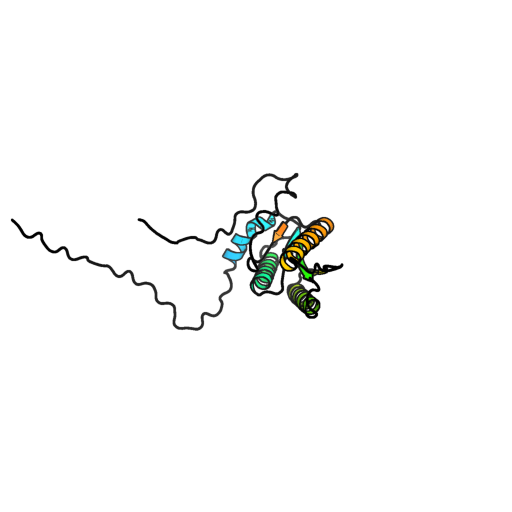ATOM 622 C C . ASP A 1 83 ? 6.829 -1.399 -10.549 1.00 95.44 83 ASP A C 1
ATOM 624 O O . ASP A 1 83 ? 6.725 -2.556 -10.977 1.00 95.44 83 ASP A O 1
ATOM 628 N N . HIS A 1 84 ? 6.646 -0.344 -11.343 1.00 90.19 84 HIS A N 1
ATOM 629 C CA . HIS A 1 84 ? 6.324 -0.491 -12.759 1.00 90.19 84 HIS A CA 1
ATOM 630 C C . HIS A 1 84 ? 7.516 -0.978 -13.597 1.00 90.19 84 HIS A C 1
ATOM 632 O O . HIS A 1 84 ? 7.302 -1.517 -14.690 1.00 90.19 84 HIS A O 1
ATOM 638 N N . GLY A 1 85 ? 8.750 -0.793 -13.118 1.00 91.69 85 GLY A N 1
ATOM 639 C CA . GLY A 1 85 ? 9.977 -1.139 -13.836 1.00 91.69 85 GLY A CA 1
ATOM 640 C C . GLY A 1 85 ? 10.142 -0.406 -15.172 1.00 91.69 85 GLY A C 1
ATOM 641 O O . GLY A 1 85 ? 10.779 -0.940 -16.075 1.00 91.69 85 GLY A O 1
ATOM 642 N N . LEU A 1 86 ? 9.517 0.768 -15.332 1.00 88.94 86 LEU A N 1
ATOM 643 C CA . LEU A 1 86 ? 9.601 1.580 -16.559 1.00 88.94 86 LEU A CA 1
ATOM 644 C C . LEU A 1 86 ? 10.856 2.443 -16.610 1.00 88.94 86 LEU A C 1
ATOM 646 O O . LEU A 1 86 ? 11.298 2.832 -17.687 1.00 88.94 86 LEU A O 1
ATOM 650 N N . ARG A 1 87 ? 11.407 2.754 -15.438 1.00 90.75 87 ARG A N 1
ATOM 651 C CA . ARG A 1 87 ? 12.625 3.535 -15.263 1.00 90.75 87 ARG A CA 1
ATOM 652 C C . ARG A 1 87 ? 13.551 2.805 -14.286 1.00 90.75 87 ARG A C 1
ATOM 654 O O . ARG A 1 87 ? 13.031 2.090 -13.421 1.00 90.75 87 ARG A O 1
ATOM 661 N N . PRO A 1 88 ? 14.879 2.975 -14.385 1.00 89.94 88 PRO A N 1
ATOM 662 C CA . PRO A 1 88 ? 15.832 2.384 -13.443 1.00 89.94 88 PRO A CA 1
ATOM 663 C C . PRO A 1 88 ? 15.543 2.727 -11.974 1.00 89.94 88 PRO A C 1
ATOM 665 O O . PRO A 1 88 ? 15.756 1.899 -11.091 1.00 89.94 88 PRO A O 1
ATOM 668 N N . GLU A 1 89 ? 15.010 3.920 -11.719 1.00 91.50 89 GLU A N 1
ATOM 669 C CA . GLU A 1 89 ? 14.743 4.462 -10.385 1.00 91.50 89 GLU A CA 1
ATOM 670 C C . GLU A 1 89 ? 13.483 3.871 -9.737 1.00 91.50 89 GLU A C 1
ATOM 672 O O . GLU A 1 89 ? 13.345 3.928 -8.521 1.00 91.50 89 GLU A O 1
ATOM 677 N N . SER A 1 90 ? 12.593 3.247 -10.521 1.00 89.94 90 SER A N 1
ATOM 678 C CA . SER A 1 90 ? 11.291 2.723 -10.064 1.00 89.94 90 SER A CA 1
ATOM 679 C C . SER A 1 90 ? 11.423 1.765 -8.871 1.00 89.94 90 SER A C 1
ATOM 681 O O . SER A 1 90 ? 10.627 1.804 -7.935 1.00 89.94 90 SER A O 1
ATOM 683 N N . GLY A 1 91 ? 12.472 0.936 -8.861 1.00 92.81 91 GLY A N 1
ATOM 684 C CA . GLY A 1 91 ? 12.747 0.037 -7.739 1.00 92.81 91 GLY A CA 1
ATOM 685 C C . GLY A 1 91 ? 13.197 0.770 -6.471 1.00 92.81 91 GLY A C 1
ATOM 686 O O . GLY A 1 91 ? 12.820 0.370 -5.373 1.00 92.81 91 GLY A O 1
ATOM 687 N N . ALA A 1 92 ? 13.969 1.852 -6.611 1.00 94.31 92 ALA A N 1
ATOM 688 C CA . ALA A 1 92 ? 14.409 2.673 -5.483 1.00 94.31 92 ALA A CA 1
ATOM 689 C C . ALA A 1 92 ? 13.252 3.505 -4.906 1.00 94.31 92 ALA A C 1
ATOM 691 O O . ALA A 1 92 ? 13.122 3.597 -3.689 1.00 94.31 92 ALA A O 1
ATOM 692 N N . GLU A 1 93 ? 12.375 4.037 -5.764 1.00 92.38 93 GLU A N 1
ATOM 693 C CA . GLU A 1 93 ? 11.137 4.720 -5.359 1.00 92.38 93 GLU A CA 1
ATOM 694 C C . GLU A 1 93 ? 10.225 3.774 -4.551 1.00 92.38 93 GLU A C 1
ATOM 696 O O . GLU A 1 93 ? 9.738 4.139 -3.481 1.00 92.38 93 GLU A O 1
ATOM 701 N N . ALA A 1 94 ? 10.053 2.524 -5.001 1.00 94.88 94 ALA A N 1
ATOM 702 C CA . ALA A 1 94 ? 9.268 1.526 -4.272 1.00 94.88 94 ALA A CA 1
ATOM 703 C C . ALA A 1 94 ? 9.916 1.106 -2.939 1.00 94.88 94 ALA A C 1
ATOM 705 O O . ALA A 1 94 ? 9.215 0.899 -1.947 1.00 94.88 94 ALA A O 1
ATOM 706 N N . ALA A 1 95 ? 11.248 1.002 -2.895 1.00 96.50 95 ALA A N 1
ATOM 707 C CA . ALA A 1 95 ? 11.978 0.715 -1.662 1.00 96.50 95 ALA A CA 1
ATOM 708 C C . ALA A 1 95 ? 11.838 1.850 -0.638 1.00 96.50 95 ALA A C 1
ATOM 710 O O . ALA A 1 95 ? 11.626 1.579 0.540 1.00 96.50 95 ALA A O 1
ATOM 711 N N . PHE A 1 96 ? 11.877 3.107 -1.088 1.00 96.81 96 PHE A N 1
ATOM 712 C CA . PHE A 1 96 ? 11.630 4.269 -0.236 1.00 96.81 96 PHE A CA 1
ATOM 713 C C . PHE A 1 96 ? 10.242 4.214 0.418 1.00 96.81 96 PHE A C 1
ATOM 715 O O . PHE A 1 96 ? 10.127 4.390 1.628 1.00 96.81 96 PHE A O 1
ATOM 722 N N . VAL A 1 97 ? 9.198 3.878 -0.348 1.00 96.56 97 VAL A N 1
ATOM 723 C CA . VAL A 1 97 ? 7.843 3.694 0.202 1.00 96.56 97 VAL A CA 1
ATOM 724 C C . VAL A 1 97 ? 7.806 2.592 1.261 1.00 96.56 97 VAL A C 1
ATOM 726 O O . VAL A 1 97 ? 7.158 2.761 2.292 1.00 96.56 97 VAL A O 1
ATOM 729 N N . ALA A 1 98 ? 8.499 1.474 1.032 1.00 97.69 98 ALA A N 1
ATOM 730 C CA . ALA A 1 98 ? 8.581 0.401 2.017 1.00 97.69 98 ALA A CA 1
ATOM 731 C C . ALA A 1 98 ? 9.268 0.853 3.314 1.00 97.69 98 ALA A C 1
ATOM 733 O O . ALA A 1 98 ? 8.764 0.539 4.388 1.00 97.69 98 ALA A O 1
ATOM 734 N N . THR A 1 99 ? 10.342 1.643 3.226 1.00 98.00 99 THR A N 1
ATOM 735 C CA . THR A 1 99 ? 10.994 2.236 4.403 1.00 98.00 99 THR A CA 1
ATOM 736 C C . THR A 1 99 ? 10.045 3.154 5.173 1.00 98.00 99 THR A C 1
ATOM 738 O O . THR A 1 99 ? 9.894 2.989 6.379 1.00 98.00 99 THR A O 1
ATOM 741 N N . CYS A 1 100 ? 9.332 4.059 4.496 1.00 97.31 100 CYS A N 1
ATOM 742 C CA . CYS A 1 100 ? 8.374 4.943 5.168 1.00 97.31 100 CYS A CA 1
ATOM 743 C C . CYS A 1 100 ? 7.213 4.176 5.825 1.00 97.31 100 CYS A C 1
ATOM 745 O O . CYS A 1 100 ? 6.720 4.579 6.875 1.00 97.31 100 CYS A O 1
ATOM 747 N N . ALA A 1 101 ? 6.758 3.077 5.217 1.00 97.38 101 ALA A N 1
ATOM 748 C CA . ALA A 1 101 ? 5.733 2.219 5.807 1.00 97.38 101 ALA A CA 1
ATOM 749 C C . ALA A 1 101 ? 6.249 1.499 7.066 1.00 97.38 101 ALA A C 1
ATOM 751 O O . ALA A 1 101 ? 5.552 1.458 8.082 1.00 97.38 101 ALA A O 1
ATOM 752 N N . GLU A 1 102 ? 7.480 0.984 7.022 1.00 97.44 102 GLU A N 1
ATOM 753 C CA . GLU A 1 102 ? 8.132 0.320 8.156 1.00 97.44 102 GLU A CA 1
ATOM 754 C C . GLU A 1 102 ? 8.316 1.274 9.345 1.00 97.44 102 GLU A C 1
ATOM 756 O O . GLU A 1 102 ? 8.003 0.908 10.478 1.00 97.44 102 GLU A O 1
ATOM 761 N N . GLU A 1 103 ? 8.722 2.523 9.093 1.00 96.94 103 GLU A N 1
ATOM 762 C CA . GLU A 1 103 ? 8.833 3.579 10.114 1.00 96.94 103 GLU A CA 1
ATOM 763 C C . GLU A 1 103 ? 7.503 3.856 10.834 1.00 96.94 103 GLU A C 1
ATOM 765 O O . GLU A 1 103 ? 7.492 4.257 11.998 1.00 96.94 103 GLU A O 1
ATOM 770 N N . GLN A 1 104 ? 6.376 3.593 10.169 1.00 95.62 104 GLN A N 1
ATOM 771 C CA . GLN A 1 104 ? 5.028 3.731 10.725 1.00 95.62 104 GLN A CA 1
ATOM 772 C C . GLN A 1 104 ? 4.460 2.416 11.289 1.00 95.62 104 GLN A C 1
ATOM 774 O O . GLN A 1 104 ? 3.314 2.376 11.750 1.00 95.62 104 GLN A O 1
ATOM 779 N N . GLY A 1 105 ? 5.241 1.331 11.268 1.00 95.81 105 GLY A N 1
ATOM 780 C CA . GLY A 1 105 ? 4.820 0.007 11.730 1.00 95.81 105 GLY A CA 1
ATOM 781 C C . GLY A 1 105 ? 3.762 -0.647 10.835 1.00 95.81 105 GLY A C 1
ATOM 782 O O . GLY A 1 105 ? 2.888 -1.365 11.336 1.00 95.81 105 GLY A O 1
ATOM 783 N N . LEU A 1 106 ? 3.797 -0.368 9.529 1.00 96.62 106 LEU A N 1
ATOM 784 C CA . LEU A 1 106 ? 2.903 -0.949 8.529 1.00 96.62 106 LEU A CA 1
ATOM 785 C C . LEU A 1 106 ? 3.634 -1.967 7.650 1.00 96.62 106 LEU A C 1
ATOM 787 O O . LEU A 1 106 ? 4.741 -1.722 7.176 1.00 96.62 106 LEU A O 1
ATOM 791 N N . ASP A 1 107 ? 2.967 -3.086 7.366 1.00 96.94 107 ASP A N 1
ATOM 792 C CA . ASP A 1 107 ? 3.446 -4.051 6.378 1.00 96.94 107 ASP A CA 1
ATOM 793 C C . ASP A 1 107 ? 3.361 -3.439 4.974 1.00 96.94 107 ASP A C 1
ATOM 795 O O . ASP A 1 107 ? 2.332 -2.865 4.610 1.00 96.94 107 ASP A O 1
ATOM 799 N N . CYS A 1 108 ? 4.409 -3.595 4.161 1.00 97.94 108 CYS A N 1
ATOM 800 C CA . CYS A 1 108 ? 4.437 -3.108 2.782 1.00 97.94 108 CYS A CA 1
ATOM 801 C C . CYS A 1 108 ? 4.681 -4.243 1.784 1.00 97.94 108 CYS A C 1
ATOM 803 O O . CYS A 1 108 ? 5.646 -5.002 1.892 1.00 97.94 108 CYS A O 1
ATOM 805 N N . ALA A 1 109 ? 3.822 -4.332 0.771 1.00 98.00 109 ALA A N 1
ATOM 806 C CA . ALA A 1 109 ? 3.971 -5.227 -0.363 1.00 98.00 109 ALA A CA 1
ATOM 807 C C . ALA A 1 109 ? 4.372 -4.437 -1.615 1.00 98.00 109 ALA A C 1
ATOM 809 O O . ALA A 1 109 ? 3.586 -3.664 -2.173 1.00 98.00 109 ALA A O 1
ATOM 810 N N . ILE A 1 110 ? 5.592 -4.687 -2.100 1.00 97.75 110 ILE A N 1
ATOM 811 C CA . ILE A 1 110 ? 6.050 -4.190 -3.400 1.00 97.75 110 ILE A CA 1
ATOM 812 C C . ILE A 1 110 ? 5.581 -5.153 -4.494 1.00 97.75 110 ILE A C 1
ATOM 814 O O . ILE A 1 110 ? 6.009 -6.306 -4.584 1.00 97.75 110 ILE A O 1
ATOM 818 N N . LEU A 1 111 ? 4.703 -4.660 -5.360 1.00 96.75 111 LEU A N 1
ATOM 819 C CA . LEU A 1 111 ? 4.078 -5.403 -6.442 1.00 96.75 111 LEU A CA 1
ATOM 820 C C . LEU A 1 111 ? 4.747 -5.043 -7.765 1.00 96.75 111 LEU A C 1
ATOM 822 O O . LEU A 1 111 ? 4.453 -4.021 -8.383 1.00 96.75 111 LEU A O 1
ATOM 826 N N . ARG A 1 112 ? 5.662 -5.895 -8.220 1.00 95.94 112 ARG A N 1
ATOM 827 C CA . ARG A 1 112 ? 6.422 -5.624 -9.440 1.00 95.94 112 ARG A CA 1
ATOM 828 C C . ARG A 1 112 ? 5.642 -5.996 -10.697 1.00 95.94 112 ARG A C 1
ATOM 830 O O . ARG A 1 112 ? 5.219 -7.141 -10.864 1.00 95.94 112 ARG A O 1
ATOM 837 N N . TRP A 1 113 ? 5.533 -5.062 -11.639 1.00 94.69 113 TRP A N 1
ATOM 838 C CA . TRP A 1 113 ? 5.052 -5.366 -12.983 1.00 94.69 113 TRP A CA 1
ATOM 839 C C . TRP A 1 113 ? 6.156 -6.054 -13.788 1.00 94.69 113 TRP A C 1
ATOM 841 O O . TRP A 1 113 ? 7.124 -5.427 -14.222 1.00 94.69 113 TRP A O 1
ATOM 851 N N . THR A 1 114 ? 5.997 -7.353 -14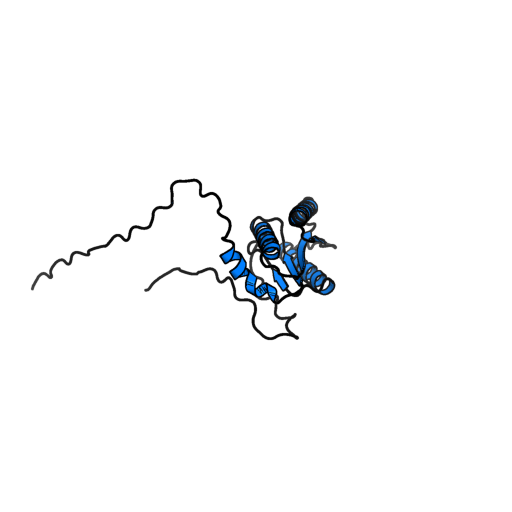.019 1.00 90.88 114 THR A N 1
ATOM 852 C CA . THR A 1 114 ? 6.908 -8.173 -14.827 1.00 90.88 114 THR A CA 1
ATOM 853 C C . THR A 1 114 ? 6.397 -8.354 -16.261 1.00 90.88 114 THR A C 1
AT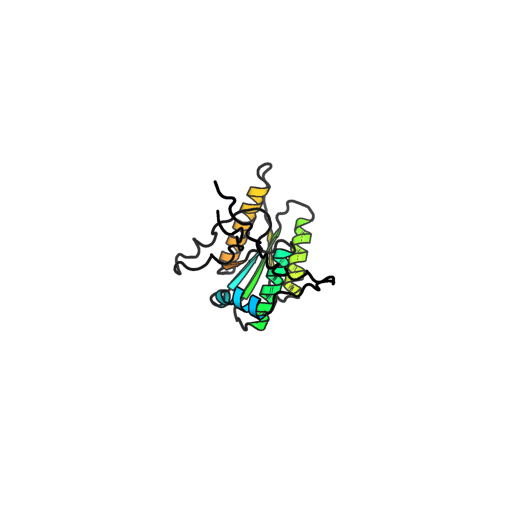OM 855 O O . THR A 1 114 ? 5.225 -8.109 -16.555 1.00 90.88 114 THR A O 1
ATOM 858 N N . GLY A 1 115 ? 7.285 -8.784 -17.161 1.00 88.12 115 GLY A N 1
ATOM 859 C CA . GLY A 1 115 ? 6.974 -9.027 -18.573 1.00 88.12 115 GLY A CA 1
ATOM 860 C C . GLY A 1 115 ? 7.324 -7.863 -19.504 1.00 88.12 115 GLY A C 1
ATOM 861 O O . GLY A 1 115 ? 7.817 -6.820 -19.071 1.00 88.12 115 GLY A O 1
ATOM 862 N N . VAL A 1 116 ? 7.090 -8.084 -20.800 1.00 85.81 116 VAL A N 1
ATOM 863 C CA . VAL A 1 116 ? 7.357 -7.110 -21.868 1.00 85.81 116 VAL A CA 1
ATOM 864 C C . VAL A 1 116 ? 6.448 -5.895 -21.691 1.00 85.81 116 VAL A C 1
ATOM 866 O O . VAL A 1 116 ? 5.244 -6.042 -21.472 1.00 85.81 116 VAL A O 1
ATOM 869 N N . LYS A 1 117 ? 7.035 -4.698 -21.766 1.00 89.06 117 LYS A N 1
ATOM 870 C CA . LYS A 1 117 ? 6.299 -3.433 -21.728 1.00 89.06 117 LYS A CA 1
ATOM 871 C C . LYS A 1 117 ? 5.864 -3.081 -23.150 1.00 89.06 117 LYS A C 1
ATOM 873 O O . LYS A 1 117 ? 6.666 -3.257 -24.062 1.00 89.06 117 LYS A O 1
ATOM 878 N N . PRO A 1 118 ? 4.621 -2.633 -23.353 1.00 86.62 118 PRO A N 1
ATOM 879 C CA . PRO A 1 118 ? 4.139 -2.302 -24.682 1.00 86.62 118 PRO A CA 1
ATOM 880 C C . PRO A 1 118 ? 4.806 -1.021 -25.191 1.00 86.62 118 PRO A C 1
ATOM 882 O O . PRO A 1 118 ? 4.998 -0.069 -24.435 1.00 86.62 118 PRO A O 1
ATOM 885 N N . ASP A 1 119 ? 5.111 -0.990 -26.488 1.00 85.50 119 ASP A N 1
ATOM 886 C CA . ASP A 1 119 ? 5.740 0.165 -27.148 1.00 85.50 119 ASP A CA 1
ATOM 887 C C . ASP A 1 119 ? 4.764 1.345 -27.338 1.00 85.50 119 ASP A C 1
ATOM 889 O O . ASP A 1 119 ? 5.168 2.483 -27.580 1.00 85.50 119 ASP A O 1
ATOM 893 N N . HIS A 1 120 ? 3.460 1.086 -27.203 1.00 86.81 120 HIS A N 1
ATOM 894 C CA . HIS A 1 120 ? 2.379 2.062 -27.324 1.00 86.81 120 HIS A CA 1
ATOM 895 C C . HIS A 1 120 ? 1.442 1.976 -26.116 1.00 86.81 120 HIS A C 1
ATOM 897 O O . HIS A 1 120 ? 1.334 0.932 -25.480 1.00 86.81 120 HIS A O 1
ATOM 903 N N . ASN A 1 121 ? 0.747 3.074 -25.800 1.00 86.50 121 ASN A N 1
ATOM 904 C CA . ASN A 1 121 ? -0.199 3.159 -24.676 1.00 86.50 121 ASN A CA 1
ATOM 905 C C . ASN A 1 121 ? 0.413 2.804 -23.307 1.00 86.50 121 ASN A C 1
ATOM 907 O O . ASN A 1 121 ? -0.286 2.349 -22.406 1.00 86.50 121 ASN A O 1
ATOM 911 N N . LEU A 1 122 ? 1.717 3.046 -23.132 1.00 88.31 122 LEU A N 1
ATOM 912 C CA . LEU A 1 122 ? 2.468 2.636 -21.944 1.00 88.31 122 LEU A CA 1
ATOM 913 C C . LEU A 1 122 ? 1.847 3.121 -20.628 1.00 88.31 122 LEU A C 1
ATOM 915 O O . LEU A 1 122 ? 1.841 2.385 -19.647 1.00 88.31 122 LEU A O 1
ATOM 919 N N . GLN A 1 123 ? 1.320 4.347 -20.603 1.00 83.75 123 GLN A N 1
ATOM 920 C CA . GLN A 1 123 ? 0.675 4.916 -19.417 1.00 83.75 123 GLN A CA 1
ATOM 921 C C . GLN A 1 123 ? -0.611 4.168 -19.046 1.00 83.75 123 GLN A C 1
ATOM 923 O O . GLN A 1 123 ? -0.806 3.833 -17.878 1.00 83.75 123 GLN A O 1
ATOM 928 N N . GLU A 1 124 ? -1.451 3.863 -20.036 1.00 83.50 124 GLU A N 1
ATOM 929 C CA . GLU A 1 124 ? -2.690 3.113 -19.823 1.00 83.50 124 GLU A CA 1
ATOM 930 C C . GLU A 1 124 ? -2.394 1.681 -19.380 1.00 83.50 124 GLU A C 1
ATOM 932 O O . GLU A 1 124 ? -2.962 1.178 -18.414 1.00 83.50 124 GLU A O 1
ATOM 937 N N . GLU A 1 125 ? -1.420 1.042 -20.016 1.00 87.44 125 GLU A N 1
ATOM 938 C CA . GLU A 1 125 ? -1.007 -0.319 -19.681 1.00 87.44 125 GLU A CA 1
ATOM 939 C C . GLU A 1 125 ? -0.350 -0.391 -18.298 1.00 87.44 125 GLU A C 1
ATOM 941 O O . GLU A 1 125 ? -0.607 -1.318 -17.528 1.00 87.44 125 GLU A O 1
ATOM 946 N N . ALA A 1 126 ? 0.422 0.629 -17.913 1.00 86.81 126 ALA A N 1
ATOM 947 C CA . ALA A 1 126 ? 0.930 0.769 -16.552 1.00 86.81 126 ALA A CA 1
ATOM 948 C C . ALA A 1 126 ? -0.211 0.925 -15.540 1.00 86.81 126 ALA A C 1
ATOM 950 O O . ALA A 1 126 ? -0.169 0.313 -14.468 1.00 86.81 126 ALA A O 1
ATOM 951 N N . ARG A 1 127 ? -1.243 1.704 -15.878 1.00 84.12 127 ARG A N 1
ATOM 952 C CA . ARG A 1 127 ? -2.441 1.893 -15.053 1.00 84.12 127 ARG A CA 1
ATOM 953 C C . ARG A 1 127 ? -3.203 0.576 -14.871 1.00 84.12 127 ARG A C 1
ATOM 955 O O . ARG A 1 127 ? -3.459 0.179 -13.735 1.00 84.12 127 ARG A O 1
ATOM 962 N N . LEU A 1 128 ? -3.464 -0.163 -15.947 1.00 86.19 128 LEU A N 1
ATOM 963 C CA . LEU A 1 128 ? -4.106 -1.483 -15.892 1.00 86.19 128 LEU A CA 1
ATOM 964 C C . LEU A 1 128 ? -3.265 -2.505 -15.117 1.00 86.19 128 LEU A C 1
ATOM 966 O O . LEU A 1 128 ? -3.792 -3.268 -14.300 1.00 86.19 128 LEU A O 1
ATOM 970 N N . ALA A 1 129 ? -1.946 -2.506 -15.326 1.00 89.00 129 ALA A N 1
ATOM 971 C CA . ALA A 1 129 ? -1.031 -3.362 -14.585 1.00 89.00 129 ALA A CA 1
ATOM 972 C C . ALA A 1 129 ? -1.092 -3.082 -13.078 1.00 89.00 129 ALA A C 1
ATOM 974 O O . ALA A 1 129 ? -1.147 -4.037 -12.303 1.00 89.00 129 ALA A O 1
ATOM 975 N N . ARG A 1 130 ? -1.158 -1.806 -12.674 1.00 89.94 130 ARG A N 1
ATOM 976 C CA . ARG A 1 130 ? -1.310 -1.381 -11.273 1.00 89.94 130 ARG A CA 1
ATOM 977 C C . ARG A 1 130 ? -2.531 -2.028 -10.627 1.00 89.94 130 ARG A C 1
ATOM 979 O O . ARG A 1 130 ? -2.393 -2.733 -9.630 1.00 89.94 130 ARG A O 1
ATOM 986 N N . TYR A 1 131 ? -3.704 -1.857 -11.238 1.00 86.00 131 TYR A N 1
ATOM 987 C CA . TYR A 1 131 ? -4.957 -2.394 -10.705 1.00 86.00 131 TYR A CA 1
ATOM 988 C C . TYR A 1 131 ? -4.955 -3.917 -10.651 1.00 86.00 131 TYR A C 1
ATOM 990 O O . TYR A 1 131 ? -5.360 -4.499 -9.648 1.00 86.00 131 TYR A O 1
ATOM 998 N N . ARG A 1 132 ? -4.448 -4.582 -11.694 1.00 90.31 132 ARG A N 1
ATOM 999 C CA . ARG A 1 132 ? -4.368 -6.047 -11.730 1.00 90.31 132 ARG A CA 1
ATOM 1000 C C . ARG A 1 132 ? -3.450 -6.602 -10.641 1.00 90.31 132 ARG A C 1
ATOM 1002 O O . ARG A 1 132 ? -3.790 -7.607 -10.021 1.00 90.31 132 ARG A O 1
ATOM 1009 N N . LEU A 1 133 ? -2.301 -5.967 -10.419 1.00 92.69 133 LEU A N 1
ATOM 1010 C CA . LEU A 1 133 ? -1.358 -6.363 -9.375 1.00 92.69 133 LEU A CA 1
ATOM 1011 C C . LEU A 1 133 ? -1.966 -6.176 -7.983 1.00 92.69 133 LEU A C 1
ATOM 1013 O O . LEU A 1 133 ? -1.961 -7.120 -7.196 1.00 92.69 133 LEU A O 1
ATOM 1017 N N . MET A 1 134 ? -2.541 -5.001 -7.711 1.00 91.69 134 MET A N 1
ATOM 1018 C CA . MET A 1 134 ? -3.186 -4.699 -6.430 1.00 91.69 134 MET A CA 1
ATOM 1019 C C . MET A 1 134 ? -4.360 -5.642 -6.161 1.00 91.69 134 MET A C 1
ATOM 1021 O O . MET A 1 134 ? -4.387 -6.292 -5.122 1.00 91.69 134 MET A O 1
ATOM 1025 N N . ALA A 1 135 ? -5.274 -5.815 -7.121 1.00 88.25 135 ALA A N 1
ATOM 1026 C CA . ALA A 1 135 ? -6.408 -6.728 -6.981 1.00 88.25 135 ALA A CA 1
ATOM 1027 C C . ALA A 1 135 ? -5.959 -8.182 -6.759 1.00 88.25 135 ALA A C 1
ATOM 1029 O O . ALA A 1 135 ? -6.518 -8.891 -5.923 1.00 88.25 135 ALA A O 1
ATOM 1030 N N . GLY A 1 136 ? -4.922 -8.626 -7.478 1.00 90.12 136 GLY A N 1
ATOM 1031 C CA . GLY A 1 136 ? -4.351 -9.960 -7.314 1.00 90.12 136 GLY A CA 1
ATOM 1032 C C . GLY A 1 136 ? -3.691 -10.175 -5.950 1.00 90.12 136 GLY A C 1
ATOM 1033 O O . GLY A 1 136 ? -3.741 -11.287 -5.428 1.00 90.12 136 GLY A O 1
ATOM 1034 N N . HIS A 1 137 ? -3.087 -9.136 -5.370 1.00 95.06 137 HIS A N 1
ATOM 1035 C CA . HIS A 1 137 ? -2.536 -9.183 -4.015 1.00 95.06 137 HIS A CA 1
ATOM 1036 C C . HIS A 1 137 ? -3.641 -9.177 -2.962 1.00 95.06 137 HIS A C 1
ATOM 1038 O O . HIS A 1 137 ? -3.665 -10.070 -2.122 1.00 95.06 137 HIS A O 1
ATOM 1044 N N . MET A 1 138 ? -4.605 -8.261 -3.065 1.00 92.69 138 MET A N 1
ATOM 1045 C CA . MET A 1 138 ? -5.734 -8.166 -2.133 1.00 92.69 138 MET A CA 1
ATOM 1046 C C . MET A 1 138 ? -6.537 -9.467 -2.060 1.00 92.69 138 MET A C 1
ATOM 1048 O O . MET A 1 138 ? -6.909 -9.905 -0.976 1.00 92.69 138 MET A O 1
ATOM 1052 N N . ALA A 1 139 ? -6.745 -10.140 -3.197 1.00 90.12 139 ALA A N 1
ATOM 1053 C CA . ALA A 1 139 ? -7.407 -11.443 -3.228 1.00 90.12 139 ALA A CA 1
ATOM 1054 C C . ALA A 1 139 ? -6.641 -12.534 -2.452 1.00 90.12 139 ALA A C 1
ATOM 1056 O O . ALA A 1 139 ? -7.255 -13.477 -1.960 1.00 90.12 139 ALA A O 1
ATOM 1057 N N . LYS A 1 140 ? -5.311 -12.422 -2.346 1.00 92.62 140 LYS A N 1
ATOM 1058 C CA . LYS A 1 140 ? -4.455 -13.362 -1.605 1.00 92.62 140 LYS A CA 1
ATOM 1059 C C . LYS A 1 140 ? -4.312 -12.983 -0.133 1.00 92.62 140 LYS A C 1
ATOM 1061 O O . LYS A 1 140 ? -4.314 -13.874 0.708 1.00 92.62 140 LYS A O 1
ATOM 1066 N N . SER A 1 141 ? -4.169 -11.692 0.170 1.00 92.00 141 SER A N 1
ATOM 1067 C CA . SER A 1 141 ? -4.043 -11.194 1.545 1.00 92.00 141 SER A CA 1
ATOM 1068 C C . SER A 1 141 ? -5.382 -11.171 2.285 1.00 92.00 141 SER A C 1
ATOM 1070 O O . SER A 1 141 ? -5.409 -11.215 3.513 1.00 92.00 141 SER A O 1
ATOM 1072 N N . GLY A 1 142 ? -6.495 -11.142 1.546 1.00 90.81 142 GLY A N 1
ATOM 1073 C CA . GLY A 1 142 ? -7.845 -11.010 2.083 1.00 90.81 142 GLY A CA 1
ATOM 1074 C C . GLY A 1 142 ? -8.228 -9.564 2.399 1.00 90.81 142 GLY A C 1
ATOM 1075 O O . GLY A 1 142 ? -9.087 -9.350 3.249 1.00 90.81 142 GLY A O 1
ATOM 1076 N N . ALA A 1 143 ? -7.566 -8.571 1.794 1.00 88.25 143 ALA A N 1
ATOM 1077 C CA . ALA A 1 143 ? -7.916 -7.167 1.998 1.00 88.25 143 ALA A CA 1
ATOM 1078 C C . ALA A 1 143 ? -9.306 -6.861 1.427 1.00 88.25 143 ALA A C 1
ATOM 1080 O O . ALA A 1 143 ? -9.611 -7.189 0.279 1.00 88.25 143 ALA A O 1
ATOM 1081 N N . GLU A 1 144 ? -10.142 -6.215 2.235 1.00 87.25 144 GLU A N 1
ATOM 1082 C CA . GLU A 1 144 ? -11.565 -6.012 1.944 1.00 87.25 144 GLU A CA 1
ATOM 1083 C C . GLU A 1 144 ? -11.829 -4.703 1.193 1.00 87.25 144 GLU A C 1
ATOM 1085 O O . GLU A 1 144 ? -12.799 -4.598 0.443 1.00 87.25 144 GLU A O 1
ATOM 1090 N N . ALA A 1 145 ? -10.951 -3.713 1.366 1.00 86.75 145 ALA A N 1
ATOM 1091 C CA . ALA A 1 145 ? -11.019 -2.436 0.669 1.00 86.75 145 ALA A CA 1
ATOM 1092 C C . ALA A 1 145 ? -9.622 -1.867 0.380 1.00 86.75 145 ALA A C 1
ATOM 1094 O O . ALA A 1 145 ? -8.649 -2.179 1.071 1.00 86.75 145 ALA A O 1
ATOM 1095 N N . LEU A 1 146 ? -9.554 -1.027 -0.657 1.00 88.00 146 LEU A N 1
ATOM 1096 C CA . LEU A 1 146 ? -8.354 -0.325 -1.106 1.00 88.00 146 LEU A CA 1
ATOM 1097 C C . LEU A 1 146 ? -8.560 1.186 -0.991 1.00 88.00 146 LEU A C 1
ATOM 1099 O O . LEU A 1 146 ? -9.520 1.718 -1.548 1.00 88.00 146 LEU A O 1
ATOM 1103 N N . LEU A 1 147 ? -7.638 1.869 -0.320 1.00 88.94 147 LEU A N 1
ATOM 1104 C CA . LEU A 1 147 ? -7.584 3.324 -0.226 1.00 88.94 147 LEU A CA 1
ATOM 1105 C C . LEU A 1 147 ? -6.564 3.888 -1.220 1.00 88.94 147 LEU A C 1
ATOM 1107 O O . LEU A 1 147 ? -5.487 3.321 -1.405 1.00 88.94 147 LEU A O 1
ATOM 1111 N N . LEU A 1 148 ? -6.905 5.007 -1.859 1.00 82.75 148 LEU A N 1
ATOM 1112 C CA . LEU A 1 148 ? -6.103 5.668 -2.891 1.00 82.75 148 LEU A CA 1
ATOM 1113 C C . LEU A 1 148 ? -5.960 7.157 -2.545 1.00 82.75 148 LEU A C 1
ATOM 1115 O O . LEU A 1 148 ? -6.963 7.824 -2.293 1.00 82.75 148 LEU A O 1
ATOM 1119 N N . GLY A 1 149 ? -4.731 7.683 -2.558 1.00 66.75 149 GLY A N 1
ATOM 1120 C CA . GLY A 1 149 ? -4.476 9.125 -2.471 1.00 66.75 149 GLY A CA 1
ATOM 1121 C C . GLY A 1 149 ? -4.728 9.770 -3.833 1.00 66.75 149 GLY A C 1
ATOM 1122 O O . GLY A 1 149 ? -4.002 9.491 -4.787 1.00 66.75 149 GLY A O 1
ATOM 1123 N N . HIS A 1 150 ? -5.790 10.565 -3.960 1.00 59.88 150 HIS A N 1
ATOM 1124 C CA . HIS A 1 150 ? -6.185 11.183 -5.227 1.00 59.88 150 HIS A CA 1
ATOM 1125 C C . HIS A 1 150 ? -5.223 12.308 -5.635 1.00 59.88 150 HIS A C 1
ATOM 1127 O O . HIS A 1 150 ? -5.473 13.464 -5.337 1.00 59.88 150 HIS A O 1
ATOM 1133 N N . HIS A 1 151 ? -4.168 11.951 -6.367 1.00 47.56 151 HIS A N 1
ATOM 1134 C CA . HIS A 1 151 ? -3.666 12.674 -7.539 1.00 47.56 151 HIS A CA 1
ATOM 1135 C C . HIS A 1 151 ? -2.582 11.830 -8.213 1.00 47.56 151 HIS A C 1
ATOM 1137 O O . HIS A 1 151 ? -1.500 11.648 -7.673 1.00 47.56 151 HIS A O 1
ATOM 1143 N N . LEU A 1 152 ? -2.890 11.306 -9.402 1.00 36.69 152 LEU A N 1
ATOM 1144 C CA . LEU A 1 152 ? -1.958 11.050 -10.509 1.00 36.69 152 LEU A CA 1
ATOM 1145 C C . LEU A 1 152 ? -2.801 10.536 -11.685 1.00 36.69 152 LEU A C 1
ATOM 1147 O O . LEU A 1 152 ? -2.848 9.343 -11.973 1.00 36.69 152 LEU A O 1
ATOM 1151 N N . VAL A 1 153 ? -3.483 11.489 -12.325 1.00 42.00 153 VAL A N 1
ATOM 1152 C CA . VAL A 1 153 ? -4.175 11.362 -13.616 1.00 42.00 153 VAL A CA 1
ATOM 1153 C C . VAL A 1 153 ? -5.375 10.403 -13.617 1.00 42.00 153 VAL A C 1
ATOM 1155 O O . VAL A 1 153 ? -5.245 9.193 -13.770 1.00 42.00 153 VAL A O 1
ATOM 1158 N N . ASP A 1 154 ? -6.542 11.029 -13.467 1.00 45.72 154 ASP A N 1
ATOM 1159 C CA . ASP A 1 154 ? -7.867 10.670 -13.974 1.00 45.72 154 ASP A CA 1
ATOM 1160 C C . ASP A 1 154 ? -8.397 9.232 -13.845 1.00 45.72 154 ASP A C 1
ATOM 1162 O O . ASP A 1 154 ? -7.918 8.265 -14.441 1.00 45.72 154 ASP A O 1
ATOM 1166 N N . GLN A 1 155 ? -9.554 9.191 -13.175 1.00 40.12 155 GLN A N 1
ATOM 1167 C CA . GLN A 1 155 ? -10.674 8.286 -13.422 1.00 40.12 155 GLN A CA 1
ATOM 1168 C C . GLN A 1 155 ? -10.353 6.792 -13.295 1.00 40.12 155 GLN A C 1
ATOM 1170 O O . GLN A 1 155 ? -10.043 6.093 -14.262 1.00 40.12 155 GLN A O 1
ATOM 1175 N N . ALA A 1 156 ? -10.575 6.285 -12.085 1.00 40.38 156 ALA A N 1
ATOM 1176 C CA . ALA A 1 156 ? -11.221 4.993 -11.918 1.00 40.38 156 ALA A CA 1
ATOM 1177 C C . ALA A 1 156 ? -12.464 5.204 -11.053 1.00 40.38 156 ALA A C 1
ATOM 1179 O O . ALA A 1 156 ? -12.432 5.057 -9.830 1.00 40.38 156 ALA A O 1
ATOM 1180 N N . GLU A 1 157 ? -13.558 5.570 -11.722 1.00 41.66 157 GLU A N 1
ATOM 1181 C CA . GLU A 1 157 ? -14.895 5.179 -11.296 1.00 41.66 157 GLU A CA 1
ATOM 1182 C C . GLU A 1 157 ? -14.849 3.742 -10.756 1.00 41.66 157 GLU A C 1
ATOM 1184 O O . GLU A 1 157 ? -14.495 2.795 -11.459 1.00 41.66 157 GLU A O 1
ATOM 1189 N N . THR A 1 158 ? -15.188 3.610 -9.477 1.00 43.12 158 THR A N 1
ATOM 1190 C CA . THR A 1 158 ? -15.828 2.423 -8.911 1.00 43.12 158 THR A CA 1
ATOM 1191 C C . THR A 1 158 ? -15.143 1.088 -9.239 1.00 43.12 158 THR A C 1
ATOM 1193 O O . THR A 1 158 ? -15.692 0.225 -9.919 1.00 43.12 158 THR A O 1
ATOM 1196 N N . PHE A 1 159 ? -13.964 0.839 -8.656 1.00 41.84 159 PHE A N 1
ATOM 1197 C CA . PHE A 1 159 ? -13.403 -0.525 -8.606 1.00 41.84 159 PHE A CA 1
ATOM 1198 C C . PHE A 1 159 ? -14.103 -1.427 -7.559 1.00 41.84 159 PHE A C 1
ATOM 1200 O O . PHE A 1 159 ? -13.818 -2.619 -7.447 1.00 41.84 159 PHE A O 1
ATOM 1207 N N . LEU A 1 160 ? -15.057 -0.883 -6.798 1.00 46.12 160 LEU A N 1
ATO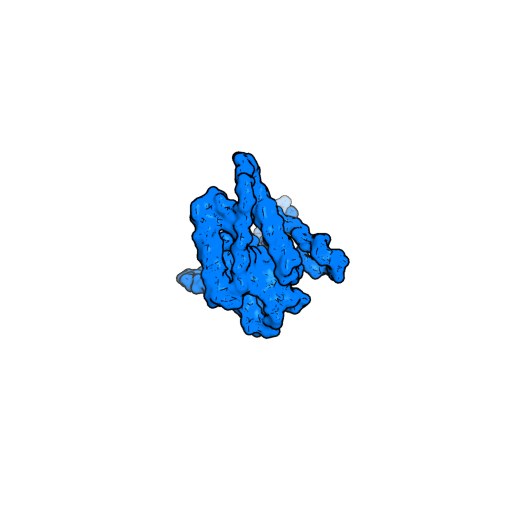M 1208 C CA . LEU A 1 160 ? -15.737 -1.547 -5.681 1.00 46.12 160 LEU A CA 1
ATOM 1209 C C . LEU A 1 160 ? -17.177 -1.938 -6.032 1.00 46.12 160 LEU A C 1
ATOM 1211 O O . LEU A 1 160 ? -18.115 -1.629 -5.309 1.00 46.12 160 LEU A O 1
ATOM 1215 N N . ASP A 1 161 ? -17.333 -2.668 -7.138 1.00 33.69 161 ASP A N 1
ATOM 1216 C CA . ASP A 1 161 ? -18.623 -3.269 -7.515 1.00 33.69 161 ASP A CA 1
ATOM 1217 C C . ASP A 1 161 ? -18.558 -4.795 -7.725 1.00 33.69 161 ASP A C 1
ATOM 1219 O O . ASP A 1 161 ? -19.550 -5.443 -8.050 1.00 33.69 161 ASP A O 1
ATOM 1223 N N . ARG A 1 162 ? -17.386 -5.426 -7.539 1.00 41.75 162 ARG A N 1
ATOM 1224 C CA . ARG A 1 162 ? -17.235 -6.889 -7.729 1.00 41.75 162 ARG A CA 1
ATOM 1225 C C . ARG A 1 162 ? -16.721 -7.679 -6.527 1.00 41.75 162 ARG A C 1
ATOM 1227 O O . ARG A 1 162 ? -16.764 -8.906 -6.583 1.00 41.75 162 ARG A O 1
ATOM 1234 N N . LEU A 1 163 ? -16.352 -7.019 -5.427 1.00 41.56 163 LEU A N 1
ATOM 1235 C CA . LEU A 1 163 ? -16.206 -7.670 -4.112 1.00 41.56 163 LEU A CA 1
ATOM 1236 C C . LEU A 1 163 ? -17.549 -7.746 -3.347 1.00 41.56 163 LEU A C 1
ATOM 1238 O O . LEU A 1 163 ? -17.679 -8.503 -2.392 1.00 41.56 163 LEU A O 1
ATOM 1242 N N . THR A 1 164 ? -18.583 -7.043 -3.823 1.00 38.56 164 THR A N 1
ATOM 1243 C CA . THR A 1 164 ? -19.898 -6.835 -3.184 1.00 38.56 164 THR A CA 1
ATOM 1244 C C . THR A 1 164 ? -20.975 -7.866 -3.542 1.00 38.56 164 THR A C 1
ATOM 1246 O O . THR A 1 164 ? -22.145 -7.670 -3.221 1.00 38.56 164 THR A O 1
ATOM 1249 N N . ARG A 1 165 ? -20.632 -9.045 -4.085 1.00 42.22 165 ARG A N 1
ATOM 1250 C CA . ARG A 1 165 ? -21.586 -10.184 -4.121 1.00 42.22 165 ARG A CA 1
ATOM 1251 C C . ARG A 1 165 ? -21.815 -10.839 -2.743 1.00 42.22 165 ARG A C 1
ATOM 1253 O O . ARG A 1 165 ? -22.277 -11.974 -2.675 1.00 42.22 165 ARG A O 1
ATOM 1260 N N . GLY A 1 166 ? -21.514 -10.122 -1.657 1.00 33.88 166 GLY A N 1
ATOM 1261 C CA . GLY A 1 166 ? -21.725 -10.556 -0.276 1.00 33.88 166 GLY A CA 1
ATOM 1262 C C . GLY A 1 166 ? -22.191 -9.475 0.709 1.00 33.88 166 GLY A C 1
ATOM 1263 O O . GLY A 1 166 ? -22.535 -9.826 1.832 1.00 33.88 166 GLY A O 1
ATOM 1264 N N . SER A 1 167 ? -22.263 -8.192 0.346 1.00 37.66 167 SER A N 1
ATOM 1265 C CA . SER A 1 167 ? -22.790 -7.158 1.249 1.00 37.66 167 SER A CA 1
ATOM 1266 C C . SER A 1 167 ? -23.273 -5.942 0.462 1.00 37.66 167 SER A C 1
ATOM 1268 O O . SER A 1 167 ? -22.626 -5.486 -0.476 1.00 37.66 167 SER A O 1
ATOM 1270 N N . GLY A 1 168 ? -24.482 -5.494 0.798 1.00 30.14 168 GLY A N 1
ATOM 1271 C CA . GLY A 1 168 ? -25.278 -4.552 0.022 1.00 30.14 168 GLY A CA 1
ATOM 1272 C C . GLY A 1 168 ? -24.655 -3.173 -0.205 1.00 30.14 168 GLY A C 1
ATOM 1273 O O . GLY A 1 168 ? -23.727 -2.733 0.467 1.00 30.14 168 GLY A O 1
ATOM 1274 N N . VAL A 1 169 ? -25.247 -2.503 -1.188 1.00 33.19 169 VAL A N 1
ATOM 1275 C CA . VAL A 1 169 ? -24.946 -1.174 -1.723 1.00 33.19 169 VAL A CA 1
ATOM 1276 C C . VAL A 1 169 ? -24.871 -0.110 -0.617 1.00 33.19 169 VAL A C 1
ATOM 1278 O O . VAL A 1 169 ? -25.906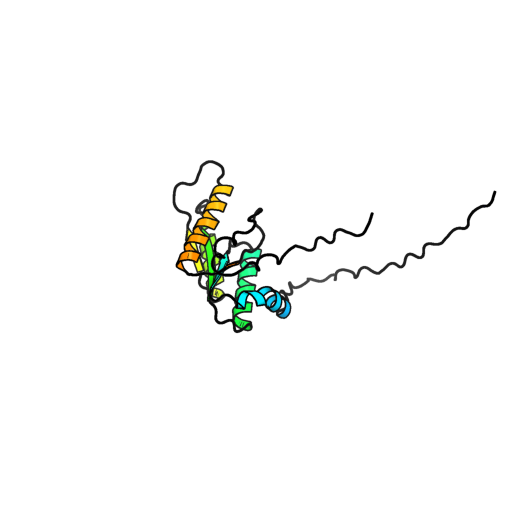 0.381 -0.182 1.00 33.19 169 VAL A O 1
ATOM 1281 N N . ALA A 1 170 ? -23.663 0.249 -0.166 1.00 34.62 170 ALA A N 1
ATOM 1282 C CA . ALA A 1 170 ? -23.361 1.526 0.501 1.00 34.62 170 ALA A CA 1
ATOM 1283 C C . ALA A 1 170 ? -21.859 1.651 0.815 1.00 34.62 170 ALA A C 1
ATOM 1285 O O . ALA A 1 170 ? -21.398 1.344 1.921 1.00 34.62 170 ALA A O 1
ATOM 1286 N N . GLY A 1 171 ? -21.082 2.159 -0.137 1.00 36.47 171 GLY A N 1
ATOM 1287 C CA . GLY A 1 171 ? -19.728 2.593 0.178 1.00 36.47 171 GLY A CA 1
ATOM 1288 C C . GLY A 1 171 ? -18.903 2.920 -1.043 1.00 36.47 171 GLY A C 1
ATOM 1289 O O . GLY A 1 171 ? -18.086 2.093 -1.406 1.00 36.47 171 GLY A O 1
ATOM 1290 N N . LEU A 1 172 ? -19.133 4.094 -1.642 1.00 33.41 172 LEU A N 1
ATOM 1291 C CA . LEU A 1 172 ? -18.115 4.993 -2.220 1.00 33.41 172 LEU A CA 1
ATOM 1292 C C . LEU A 1 172 ? -18.786 6.241 -2.774 1.00 33.41 172 LEU A C 1
ATOM 1294 O O . LEU A 1 172 ? -19.022 6.400 -3.966 1.00 33.41 172 LEU A O 1
ATOM 1298 N N . SER A 1 173 ? -19.070 7.151 -1.863 1.00 30.59 173 SER A N 1
ATOM 1299 C CA . SER A 1 173 ? -19.267 8.555 -2.183 1.00 30.59 173 SER A CA 1
ATOM 1300 C C . SER A 1 173 ? -18.892 9.325 -0.928 1.00 30.59 173 SER A C 1
ATOM 1302 O O . SER A 1 173 ? -19.734 9.606 -0.082 1.00 30.59 173 SER A O 1
ATOM 1304 N N . ALA A 1 174 ? -17.596 9.560 -0.757 1.00 27.91 174 ALA A N 1
ATOM 1305 C CA . ALA A 1 174 ? -17.074 10.500 0.225 1.00 27.91 174 ALA A CA 1
ATOM 1306 C C . ALA A 1 174 ? -15.726 11.014 -0.281 1.00 27.91 174 ALA A C 1
ATOM 1308 O O . ALA A 1 174 ? -14.672 10.531 0.113 1.00 27.91 174 ALA A O 1
ATOM 1309 N N . MET A 1 175 ? -15.817 11.887 -1.282 1.00 30.53 175 MET A N 1
ATOM 1310 C CA . MET A 1 175 ? -15.040 13.116 -1.480 1.00 30.53 175 MET A CA 1
ATOM 1311 C C . MET A 1 175 ? -15.473 13.669 -2.844 1.00 30.53 175 MET A C 1
ATOM 1313 O O . MET A 1 175 ? -14.731 13.656 -3.820 1.00 30.53 175 MET A O 1
ATOM 1317 N N . ALA A 1 176 ? -16.736 14.102 -2.918 1.00 29.55 176 ALA A N 1
ATOM 1318 C CA . ALA A 1 176 ? -17.053 15.204 -3.810 1.00 29.55 176 ALA A CA 1
ATOM 1319 C C . ALA A 1 176 ? -16.331 16.406 -3.199 1.00 29.55 176 ALA A C 1
ATOM 1321 O O . ALA A 1 176 ? -16.642 16.800 -2.074 1.00 29.55 176 ALA A O 1
ATOM 1322 N N . ALA A 1 177 ? -15.304 16.894 -3.890 1.00 31.86 177 ALA A N 1
ATOM 1323 C CA . ALA A 1 177 ? -14.778 18.214 -3.613 1.00 31.86 177 ALA A CA 1
ATOM 1324 C C . ALA A 1 177 ? -15.943 19.199 -3.734 1.00 31.86 177 ALA A C 1
ATOM 1326 O O . ALA A 1 177 ? -16.760 19.098 -4.651 1.00 31.86 177 ALA A O 1
ATOM 1327 N N . ASP A 1 178 ? -16.031 20.083 -2.756 1.00 29.83 178 ASP A N 1
ATOM 1328 C CA . ASP A 1 178 ? -16.973 21.184 -2.692 1.00 29.83 178 ASP A CA 1
ATOM 1329 C C . ASP A 1 178 ? -16.885 21.988 -4.006 1.00 29.83 178 ASP A C 1
ATOM 1331 O O . ASP A 1 178 ? -15.929 22.731 -4.223 1.00 29.83 178 ASP A O 1
ATOM 1335 N N . ASP A 1 179 ? -17.842 21.814 -4.923 1.00 34.59 179 ASP A N 1
ATOM 1336 C CA . ASP A 1 179 ? -18.097 22.813 -5.960 1.00 34.59 179 ASP A CA 1
ATOM 1337 C C . ASP A 1 179 ? -18.990 23.877 -5.332 1.00 34.59 179 ASP A C 1
ATOM 1339 O O . ASP A 1 179 ? -20.219 23.824 -5.383 1.00 34.59 179 ASP A O 1
ATOM 1343 N N . THR A 1 180 ? -18.346 24.842 -4.685 1.00 37.91 180 THR A N 1
ATOM 1344 C CA . THR A 1 180 ? -18.959 26.134 -4.388 1.00 37.91 180 THR A CA 1
ATOM 1345 C C . THR A 1 180 ? -18.425 27.189 -5.350 1.00 37.91 180 THR A C 1
ATOM 1347 O O . THR A 1 180 ? -17.815 28.185 -4.965 1.00 37.91 180 THR A O 1
ATOM 1350 N N . SER A 1 181 ? -18.725 27.005 -6.637 1.00 35.81 181 SER A N 1
ATOM 1351 C CA . SER A 1 181 ? -18.829 28.093 -7.610 1.00 35.81 181 SER A CA 1
ATOM 1352 C C . SER A 1 181 ? -20.226 28.056 -8.252 1.00 35.81 181 SER A C 1
ATOM 1354 O O . SER A 1 181 ? -20.534 27.208 -9.071 1.00 35.81 181 SER A O 1
ATOM 1356 N N . GLY A 1 182 ? -21.208 28.893 -7.927 1.00 30.70 182 GLY A N 1
ATOM 1357 C CA . GLY A 1 182 ? -21.357 30.036 -7.031 1.00 30.70 182 GLY A CA 1
ATOM 1358 C C . GLY A 1 182 ? -22.860 30.400 -6.982 1.00 30.70 182 GLY A C 1
ATOM 1359 O O . GLY A 1 182 ? -23.688 29.669 -7.536 1.00 30.70 182 GLY A O 1
ATOM 1360 N N . PRO A 1 183 ? -23.277 31.504 -6.338 1.00 35.59 183 PRO A N 1
ATOM 1361 C CA . PRO A 1 183 ? -24.686 31.871 -6.286 1.00 35.59 183 PRO A CA 1
ATOM 1362 C C . PRO A 1 183 ? -25.130 32.626 -7.552 1.00 35.59 183 PRO A C 1
ATOM 1364 O O . PRO A 1 183 ? -24.598 33.689 -7.852 1.00 35.59 183 PRO A O 1
ATOM 1367 N N . GLY A 1 184 ? -26.177 32.107 -8.202 1.00 33.16 184 GLY A N 1
ATOM 1368 C CA . GLY A 1 184 ? -27.294 32.868 -8.784 1.00 33.16 184 GLY A CA 1
ATOM 1369 C C . GLY A 1 184 ? -27.075 33.662 -10.080 1.00 33.16 184 GLY A C 1
ATOM 1370 O O . GLY A 1 184 ? -26.363 34.664 -10.102 1.00 33.16 184 GLY A O 1
ATOM 1371 N N . GLY A 1 185 ? -27.848 33.296 -11.110 1.00 31.28 185 GLY A N 1
ATOM 1372 C CA . GLY A 1 185 ? -28.089 34.091 -12.318 1.00 31.28 185 GLY A CA 1
ATOM 1373 C C . GLY A 1 185 ? -28.755 33.290 -13.419 1.00 31.28 185 GLY A C 1
ATOM 1374 O O . GLY A 1 185 ? -28.000 32.747 -14.248 1.00 31.28 185 GLY A O 1
#

Sequence (185 aa):
MPRLPFCPRQGTNAAVPSVPDGPVEPEGLPDDVVDALFFNLKRFSRLAVAVSGGADSLCLMTLLAEWKQRSAWSGQLEVLCVDHGLRPESGAEAAFVATCAEEQGLDCAILRWTGVKPDHNLQEEARLARYRLMAGHMAKSGAEALLLGHHLVDQAETFLDRLTRGSGVAGLSAMAADDTSGPGG

pLDDT: mean 72.93, std 24.03, range [27.91, 98.0]

Foldseek 3Di:
DDDDDDDDDPDDPPDPPDDDPDPPPPPDDDPVVLCVLCVVVLVWQAEEEEAALDPLSLSVLVSVLVNCVPVVRNHAYAYEYEQAVPDPCSVVSLVVVCVSCVVSVHHYDYQYDDDDQDPPPNVVVSVVSSVVSVVVVCVVVVHQYYHYRPDDDDDDDDPPPPSCPPPDDDDDDPDPDDPPPDDDD